Protein AF-A0A946VQH3-F1 (afdb_monomer)

Sequence (248 aa):
MKILSIVRLALVSATLPITFGTNAALVAVDLDGNAANGHEGVYDDVLDITWLRDANIAASDQFGLNGGISLGGPAIGSMNWDTAETFIAAMNAVNSGAGYLGINTWRQPTATPVNGTNYVFGTATYDGSTDQSYNLTAPPGPYNPTPDLETLGFTGSELAYHYYNNFEAIAECSGTGTDCVKYNLNAHGIHRAPDPNNYRALFDNIQTENVSSSYWAGIGVDDKAMRFRTFWGSQGLDEKHLFRHVWA

Nearest PDB structures (foldseek):
  1prl-assembly1_C  TM=7.279E-01  e=9.213E+00  Gallus gallus
  6h6o-assembly1_A  TM=4.050E-01  e=4.153E+00  Escherichia coli K-12

Solvent-accessible surface area (backbone atoms only — not comparable to full-atom values): 14258 Å² total; per-residue (Å²): 144,83,84,86,85,82,82,80,82,81,79,81,79,78,79,73,84,76,76,76,78,82,66,61,54,74,40,81,32,58,58,75,76,54,65,89,84,48,59,50,24,29,34,32,70,75,80,71,45,69,43,48,16,47,30,40,47,54,36,80,49,56,65,86,58,90,66,67,59,22,66,91,55,85,64,66,24,9,32,44,52,71,45,47,56,51,44,37,53,33,36,19,45,34,76,89,50,38,11,56,67,70,41,51,77,67,60,70,41,47,46,54,34,74,78,76,78,57,72,45,76,79,81,70,38,74,33,20,81,31,46,22,10,16,42,37,28,27,60,77,38,96,90,31,73,62,42,34,77,86,31,59,75,38,67,45,34,44,65,43,26,45,41,28,59,64,43,45,25,35,50,57,64,91,69,100,56,93,80,56,80,76,64,64,92,86,62,38,10,50,88,53,12,93,57,50,60,62,53,62,74,57,40,42,68,70,75,75,72,98,52,86,37,26,28,52,30,40,84,76,88,56,81,47,40,39,33,37,25,57,56,36,46,33,33,27,80,38,51,46,83,64,81,44,30,51,52,82

Foldseek 3Di:
DDDDDDDDDDPPPPDDPPPPPPQWDWDFAALLPPCVVPGQWTATPLLRDIFGQEQQVLLVDQLPDDDQAPPPDHSRRWHFPVSVVVSLCSQCPPPVRCGPSSDNPDDAAAAAALVNPDFFADDEEAQLNGLFYACQCAACDLQRVRHPPSRPNPCRGVVLCCLCRVLVWHAQDDDPDDRGPHDDLVQGASCNHPDNVVSVVRHDDPPTPPDQAWEWHHDPDDQWTWIAGRNHSGIHIDGSPDDTDYGD

Secondary structure (DSSP, 8-state):
-------------------------EEEE-SSS-TTS--SEEEETTTTEEEESBTTHHHH--TT--SSSSTTSTT-----HHHHHHHHHHHHHHHHHT-BTTB----PPPB--TTSSS---SSPBSSS-SSSBSSTTPPSBTTBSS--GGGTT--SBHHHHIIIIIS-PBPP---SSTTS----TTS-BGGGSS-HHHHHHH-B----SSS--EEEES---SSEEEEEETTTTEEEEEETTS------

pLDDT: mean 76.81, std 16.42, range [30.91, 97.81]

Radius of gyration: 22.45 Å; Cα contacts (8 Å, |Δi|>4): 506; chains: 1; bounding box: 45×94×54 Å

Mean predicted aligned error: 10.06 Å

Structure (mmCIF, N/CA/C/O backbone):
data_AF-A0A946VQH3-F1
#
_entry.id   AF-A0A946VQH3-F1
#
loop_
_atom_site.group_PDB
_atom_site.id
_atom_site.type_symbol
_atom_site.label_atom_id
_atom_site.label_alt_id
_atom_site.label_comp_id
_atom_site.label_asym_id
_atom_site.label_entity_id
_atom_site.label_seq_id
_atom_site.pdbx_PDB_ins_code
_atom_site.Cartn_x
_atom_site.Cartn_y
_atom_site.Cartn_z
_atom_site.occupancy
_atom_site.B_iso_or_equiv
_atom_site.auth_seq_id
_atom_site.auth_comp_id
_atom_site.auth_asym_id
_atom_site.auth_atom_id
_atom_site.pdbx_PDB_model_num
ATOM 1 N N . MET A 1 1 ? 24.202 -77.623 -11.248 1.00 46.81 1 MET A N 1
ATOM 2 C CA . MET A 1 1 ? 25.021 -76.443 -11.603 1.00 46.81 1 MET A CA 1
ATOM 3 C C . MET A 1 1 ? 24.608 -75.943 -12.985 1.00 46.81 1 MET A C 1
ATOM 5 O O . MET A 1 1 ? 24.924 -76.612 -13.958 1.00 46.81 1 MET A O 1
ATOM 9 N N . LYS A 1 2 ? 23.852 -74.834 -13.056 1.00 30.91 2 LYS A N 1
ATOM 10 C CA . LYS A 1 2 ? 23.696 -73.937 -14.224 1.00 30.91 2 LYS A CA 1
ATOM 11 C C . LYS A 1 2 ? 22.933 -72.663 -13.793 1.00 30.91 2 LYS A C 1
ATOM 13 O O . LYS A 1 2 ? 21.720 -72.667 -13.659 1.00 30.91 2 LYS A O 1
ATOM 18 N N . ILE A 1 3 ? 23.743 -71.665 -13.438 1.00 36.00 3 ILE A N 1
ATOM 19 C CA . ILE A 1 3 ? 23.644 -70.193 -13.528 1.00 36.00 3 ILE A CA 1
ATOM 20 C C . ILE A 1 3 ? 22.239 -69.570 -13.720 1.00 36.00 3 ILE A C 1
ATOM 22 O O . ILE A 1 3 ? 21.657 -69.665 -14.797 1.00 36.00 3 ILE A O 1
ATOM 26 N N . LEU A 1 4 ? 21.770 -68.831 -12.698 1.00 36.84 4 LEU A N 1
ATOM 27 C CA . LEU A 1 4 ? 20.739 -67.786 -12.813 1.00 36.84 4 LEU A CA 1
ATOM 28 C C . LEU A 1 4 ? 21.332 -66.552 -13.515 1.00 36.84 4 LEU A C 1
ATOM 30 O O . LEU A 1 4 ? 22.363 -66.041 -13.080 1.00 36.84 4 LEU A O 1
ATOM 34 N N . SER A 1 5 ? 20.653 -66.040 -14.543 1.00 41.75 5 SER A N 1
ATOM 35 C CA . SER A 1 5 ? 20.933 -64.721 -15.124 1.00 41.75 5 SER A CA 1
ATOM 36 C C . SER A 1 5 ? 19.956 -63.699 -14.539 1.00 41.75 5 SER A C 1
ATOM 38 O O . SER A 1 5 ? 18.745 -63.822 -14.717 1.00 41.75 5 SER A O 1
ATOM 40 N N . ILE A 1 6 ? 20.479 -62.723 -13.794 1.00 43.31 6 ILE A N 1
ATOM 41 C CA . ILE A 1 6 ? 19.727 -61.583 -13.256 1.00 43.31 6 ILE A CA 1
ATOM 42 C C . ILE A 1 6 ? 19.784 -60.474 -14.306 1.00 43.31 6 ILE A C 1
ATOM 44 O O . ILE A 1 6 ? 20.820 -59.836 -14.492 1.00 43.31 6 ILE A O 1
ATOM 48 N N . VAL A 1 7 ? 18.665 -60.233 -14.987 1.00 43.00 7 VAL A N 1
ATOM 49 C CA . VAL A 1 7 ? 18.479 -59.037 -15.814 1.00 43.00 7 VAL A CA 1
ATOM 50 C C . VAL A 1 7 ? 18.229 -57.862 -14.867 1.00 43.00 7 VAL A C 1
ATOM 52 O O . VAL A 1 7 ? 17.202 -57.804 -14.196 1.00 43.00 7 VAL A O 1
ATOM 55 N N . ARG A 1 8 ? 19.186 -56.932 -14.776 1.00 45.06 8 ARG A N 1
ATOM 56 C CA . ARG A 1 8 ? 18.995 -55.650 -14.086 1.00 45.06 8 ARG A CA 1
ATOM 57 C C . ARG A 1 8 ? 18.207 -54.718 -15.003 1.00 45.06 8 ARG A C 1
ATOM 59 O O . ARG A 1 8 ? 18.745 -54.233 -15.994 1.00 45.06 8 ARG A O 1
ATOM 66 N N . LEU A 1 9 ? 16.944 -54.472 -14.668 1.00 40.78 9 LEU A N 1
ATOM 67 C CA . LEU A 1 9 ? 16.154 -53.402 -15.268 1.00 40.78 9 LEU A CA 1
ATOM 68 C C . LEU A 1 9 ? 16.636 -52.075 -14.661 1.00 40.78 9 LEU A C 1
ATOM 70 O O . LEU A 1 9 ? 16.392 -51.801 -13.487 1.00 40.78 9 LEU A O 1
ATOM 74 N N . ALA A 1 10 ? 17.385 -51.286 -15.429 1.00 46.41 10 ALA A N 1
ATOM 75 C CA . ALA A 1 10 ? 17.753 -49.932 -15.034 1.00 46.41 10 ALA A CA 1
ATOM 76 C C . ALA A 1 10 ? 16.523 -49.029 -15.204 1.00 46.41 10 ALA A C 1
ATOM 78 O O . ALA A 1 10 ? 16.130 -48.714 -16.326 1.00 46.41 10 ALA A O 1
ATOM 79 N N . LEU A 1 11 ? 15.894 -48.644 -14.092 1.00 44.25 11 LEU A N 1
ATOM 80 C CA . LEU A 1 11 ? 14.850 -47.626 -14.085 1.00 44.25 11 LEU A CA 1
ATOM 81 C C . LEU A 1 11 ? 15.534 -46.260 -14.247 1.00 44.25 11 LEU A C 1
ATOM 83 O O . LEU A 1 11 ? 16.161 -45.757 -13.315 1.00 44.25 11 LEU A O 1
ATOM 87 N N . VAL A 1 12 ? 15.463 -45.677 -15.443 1.00 49.94 12 VAL A N 1
ATOM 88 C CA . VAL A 1 12 ? 15.838 -44.275 -15.661 1.00 49.94 12 VAL A CA 1
ATOM 89 C C . VAL A 1 12 ? 14.715 -43.431 -15.066 1.00 49.94 12 VAL A C 1
ATOM 91 O O . VAL A 1 12 ? 13.663 -43.265 -15.677 1.00 49.94 12 VAL A O 1
ATOM 94 N N . SER A 1 13 ? 14.908 -42.962 -13.833 1.00 54.03 13 SER A N 1
ATOM 95 C CA . SER A 1 13 ? 14.004 -42.002 -13.203 1.00 54.03 13 SER A CA 1
ATOM 96 C C . SER A 1 13 ? 14.195 -40.651 -13.891 1.00 54.03 13 SER A C 1
ATOM 98 O O . SER A 1 13 ? 15.156 -39.935 -13.615 1.00 54.03 13 SER A O 1
ATOM 100 N N . ALA A 1 14 ? 13.323 -40.336 -14.847 1.00 53.09 14 ALA A N 1
ATOM 101 C CA . ALA A 1 14 ? 13.210 -38.996 -15.397 1.00 53.09 14 ALA A CA 1
ATOM 102 C C . ALA A 1 14 ? 12.604 -38.099 -14.310 1.00 53.09 14 ALA A C 1
ATOM 104 O O . ALA A 1 14 ? 11.394 -38.093 -14.091 1.00 53.09 14 ALA A O 1
ATOM 105 N N . THR A 1 15 ? 13.452 -37.374 -13.587 1.00 52.22 15 THR A N 1
ATOM 106 C CA . THR A 1 15 ? 13.019 -36.305 -12.689 1.00 52.22 15 THR A CA 1
ATOM 107 C C . THR A 1 15 ? 12.458 -35.172 -13.541 1.00 52.22 15 THR A C 1
ATOM 109 O O . THR A 1 15 ? 13.222 -34.392 -14.107 1.00 52.22 15 THR A O 1
ATOM 112 N N . LEU A 1 16 ? 11.130 -35.096 -13.668 1.00 46.31 16 LEU A N 1
ATOM 113 C CA . LEU A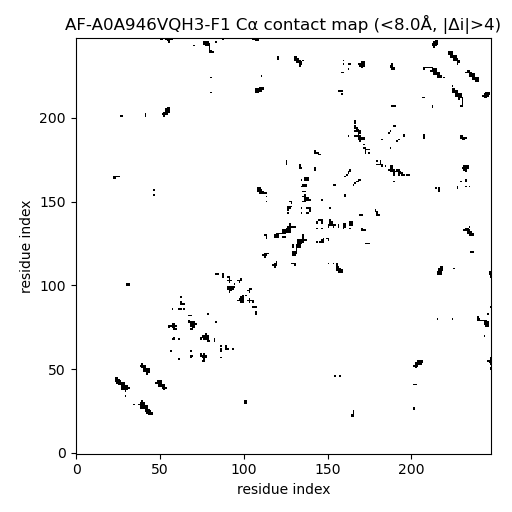 1 16 ? 10.467 -33.867 -14.097 1.00 46.31 16 LEU A CA 1
ATOM 114 C C . LEU A 1 16 ? 10.735 -32.802 -13.021 1.00 46.31 16 LEU A C 1
ATOM 116 O O . LEU A 1 16 ? 10.343 -33.022 -11.871 1.00 46.31 16 LEU A O 1
ATOM 120 N N . PRO A 1 17 ? 11.367 -31.662 -13.342 1.00 45.25 17 PRO A N 1
ATOM 121 C CA . PRO A 1 17 ? 11.337 -30.518 -12.449 1.00 45.25 17 PRO A CA 1
ATOM 122 C C . PRO A 1 17 ? 9.907 -29.970 -12.463 1.00 45.25 17 PRO A C 1
ATOM 124 O O . PRO A 1 17 ? 9.518 -29.231 -13.362 1.00 45.25 17 PRO A O 1
ATOM 127 N N . ILE A 1 18 ? 9.094 -30.381 -11.490 1.00 44.72 18 ILE A N 1
ATOM 128 C CA . ILE A 1 18 ? 7.858 -29.669 -11.169 1.00 44.72 18 ILE A CA 1
ATOM 129 C C . ILE A 1 18 ? 8.313 -28.413 -10.435 1.00 44.72 18 ILE A C 1
ATOM 131 O O . ILE A 1 18 ? 8.618 -28.451 -9.245 1.00 44.72 18 ILE A O 1
ATOM 135 N N . THR A 1 19 ? 8.442 -27.308 -11.162 1.00 45.62 19 THR A N 1
ATOM 136 C CA . THR A 1 19 ? 8.564 -25.994 -10.540 1.00 45.62 19 THR A CA 1
ATOM 137 C C . THR A 1 19 ? 7.204 -25.669 -9.940 1.00 45.62 19 THR A C 1
ATOM 139 O O . THR A 1 19 ? 6.284 -25.272 -10.652 1.00 45.62 19 THR A O 1
ATOM 142 N N . PHE A 1 20 ? 7.049 -25.896 -8.638 1.00 41.56 20 PHE A N 1
ATOM 143 C CA . PHE A 1 20 ? 5.975 -25.261 -7.891 1.00 41.56 20 PHE A CA 1
ATOM 144 C C . PHE A 1 20 ? 6.303 -23.771 -7.874 1.00 41.56 20 PHE A C 1
ATOM 146 O O . PHE A 1 20 ? 7.246 -23.357 -7.204 1.00 41.56 20 PHE A O 1
ATOM 153 N N . GLY A 1 21 ? 5.584 -22.981 -8.670 1.00 47.66 21 GLY A N 1
ATOM 154 C CA . GLY A 1 21 ? 5.527 -21.551 -8.414 1.00 47.66 21 GLY A CA 1
ATOM 155 C C . GLY A 1 21 ? 4.915 -21.389 -7.030 1.00 47.66 21 GLY A C 1
ATOM 156 O O . GLY A 1 21 ? 3.763 -21.770 -6.823 1.00 47.66 21 GLY A O 1
ATOM 157 N N . THR A 1 22 ? 5.697 -20.923 -6.063 1.00 50.53 22 THR A N 1
ATOM 158 C CA . THR A 1 22 ? 5.157 -20.400 -4.811 1.00 50.53 22 THR A CA 1
ATOM 159 C C . THR A 1 22 ? 4.493 -19.078 -5.167 1.00 50.53 22 THR A C 1
ATOM 161 O O . THR A 1 22 ? 5.139 -18.034 -5.150 1.00 50.53 22 THR A O 1
ATOM 164 N N . ASN A 1 23 ? 3.240 -19.134 -5.611 1.00 57.72 23 ASN A N 1
ATOM 165 C CA . ASN A 1 23 ? 2.427 -17.928 -5.667 1.00 57.72 23 ASN A CA 1
ATOM 166 C C . ASN A 1 23 ? 2.208 -17.482 -4.222 1.00 57.72 23 ASN A C 1
ATOM 168 O O . ASN A 1 23 ? 1.938 -18.335 -3.373 1.00 57.72 23 ASN A O 1
ATOM 172 N N . ALA A 1 24 ? 2.349 -16.184 -3.962 1.00 63.72 24 ALA A N 1
ATOM 173 C CA . ALA A 1 24 ? 2.027 -15.609 -2.666 1.00 63.72 24 ALA A CA 1
ATOM 174 C C . ALA A 1 24 ? 0.604 -16.023 -2.274 1.00 63.72 24 ALA A C 1
ATOM 176 O O . ALA A 1 24 ? -0.348 -15.827 -3.040 1.00 63.72 24 ALA A O 1
ATOM 177 N N . ALA A 1 25 ? 0.458 -16.657 -1.117 1.00 82.81 25 ALA A N 1
ATOM 178 C CA . ALA A 1 25 ? -0.840 -17.024 -0.595 1.00 82.81 25 ALA A CA 1
ATOM 179 C C . ALA A 1 25 ? -1.386 -15.833 0.189 1.00 82.81 25 ALA A C 1
ATOM 181 O O . ALA A 1 25 ? -1.021 -15.596 1.339 1.00 82.81 25 ALA A O 1
ATOM 182 N N . LEU A 1 26 ? -2.301 -15.095 -0.439 1.00 91.19 26 LEU A N 1
ATOM 183 C CA . LEU A 1 26 ? -3.150 -14.166 0.289 1.00 91.19 26 LEU A CA 1
ATOM 184 C C . LEU A 1 26 ? -4.246 -14.937 1.030 1.00 91.19 26 LEU A C 1
ATOM 186 O O . LEU A 1 26 ? -5.004 -15.697 0.421 1.00 91.19 26 LEU A O 1
ATOM 190 N N . VAL A 1 27 ? -4.354 -14.722 2.340 1.00 92.88 27 VAL A N 1
ATOM 191 C CA . VAL A 1 27 ? -5.322 -15.413 3.200 1.00 92.88 27 VAL A CA 1
ATOM 192 C C . VAL A 1 27 ? -6.162 -14.397 3.962 1.00 92.88 27 VAL A C 1
ATOM 194 O O . VAL A 1 27 ? -5.628 -13.544 4.661 1.00 92.88 27 VAL A O 1
ATOM 197 N N . 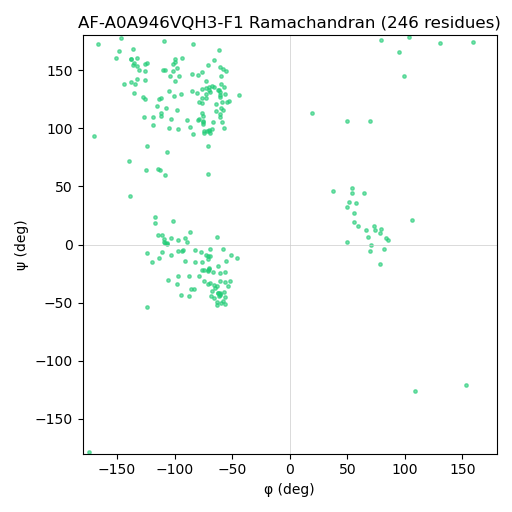ALA A 1 28 ? -7.486 -14.497 3.854 1.00 94.38 28 ALA A N 1
ATOM 198 C CA . ALA A 1 28 ? -8.410 -13.709 4.665 1.00 94.38 28 ALA A CA 1
ATOM 199 C C . ALA A 1 28 ? -8.244 -14.031 6.163 1.00 94.38 28 ALA A C 1
ATOM 201 O O . ALA A 1 28 ? -8.224 -15.204 6.547 1.00 94.38 28 ALA A O 1
ATOM 202 N N . VAL A 1 29 ? -8.158 -12.998 7.003 1.00 95.31 29 VAL A N 1
ATOM 203 C CA . VAL A 1 29 ? -7.990 -13.108 8.459 1.00 95.31 29 VAL A CA 1
ATOM 204 C C . VAL A 1 29 ? -9.063 -12.292 9.180 1.00 95.31 29 VAL A C 1
ATOM 206 O O . VAL A 1 29 ? -9.231 -11.101 8.919 1.00 95.31 29 VAL A O 1
ATOM 209 N N . ASP A 1 30 ? -9.768 -12.951 10.098 1.00 96.31 30 ASP A N 1
ATOM 210 C CA . ASP A 1 30 ? -10.663 -12.334 11.085 1.00 96.31 30 ASP A CA 1
ATOM 211 C C . ASP A 1 30 ? -9.803 -11.697 12.188 1.00 96.31 30 ASP A C 1
ATOM 213 O O . ASP A 1 30 ? -9.073 -12.405 12.892 1.00 96.31 30 ASP A O 1
ATOM 217 N N . LEU A 1 31 ? -9.825 -10.364 12.282 1.00 95.38 31 LEU A N 1
ATOM 218 C CA . LEU A 1 31 ? -8.970 -9.614 13.210 1.00 95.38 31 LEU A CA 1
ATOM 219 C C . LEU A 1 31 ? -9.692 -9.249 14.508 1.00 95.38 31 LEU A C 1
ATOM 221 O O . LEU A 1 31 ? -9.036 -9.100 15.539 1.00 95.38 31 LEU A O 1
ATOM 225 N N . ASP A 1 32 ? -11.019 -9.107 14.481 1.00 92.81 32 ASP A N 1
ATOM 226 C CA . ASP A 1 32 ? -11.814 -8.717 15.652 1.00 92.81 32 ASP A CA 1
ATOM 227 C C . ASP A 1 32 ? -12.449 -9.907 16.400 1.00 92.81 32 ASP A C 1
ATOM 229 O O . ASP A 1 32 ? -13.005 -9.735 17.491 1.00 92.81 32 ASP A O 1
ATOM 233 N N . GLY A 1 33 ? -12.311 -11.121 15.860 1.00 92.62 33 GLY A N 1
ATOM 234 C CA . GLY A 1 33 ? -12.835 -12.362 16.422 1.00 92.62 33 GLY A CA 1
ATOM 235 C C . GLY A 1 33 ? -14.325 -12.571 16.151 1.00 92.62 33 GLY A C 1
ATOM 236 O O . GLY A 1 33 ? -14.953 -13.412 16.809 1.00 92.62 33 GLY A O 1
ATOM 237 N N . ASN A 1 34 ? -14.913 -11.799 15.237 1.00 92.50 34 ASN A N 1
ATOM 238 C CA . ASN A 1 34 ? -16.316 -11.861 14.871 1.00 92.50 34 ASN A CA 1
ATOM 239 C C . ASN A 1 34 ? -16.512 -12.330 13.423 1.00 92.50 34 ASN A C 1
ATOM 241 O O . ASN A 1 34 ? -17.155 -11.654 12.633 1.00 92.50 34 ASN A O 1
ATOM 245 N N . ALA A 1 35 ? -16.141 -13.571 13.113 1.00 91.25 35 ALA A N 1
ATOM 246 C CA . ALA A 1 35 ? -16.348 -14.216 11.805 1.00 91.25 35 ALA A CA 1
ATOM 247 C C . ALA A 1 35 ? -17.743 -14.073 11.128 1.00 91.25 35 ALA A C 1
ATOM 249 O O . ALA A 1 35 ? -17.904 -14.439 9.964 1.00 91.25 35 ALA A O 1
ATOM 250 N N . ALA A 1 36 ? -18.783 -13.583 11.816 1.00 94.44 36 ALA A N 1
ATOM 251 C CA . ALA A 1 36 ? -20.083 -13.274 11.221 1.00 94.44 36 ALA A CA 1
ATOM 252 C C . ALA A 1 36 ? -20.081 -12.035 10.297 1.00 94.44 36 ALA A C 1
ATOM 254 O O . ALA A 1 36 ? -20.974 -11.934 9.452 1.00 94.44 36 ALA A O 1
ATOM 255 N N . ASN A 1 37 ? -19.135 -11.097 10.443 1.00 91.19 37 ASN A N 1
ATOM 256 C CA . ASN A 1 37 ? -18.978 -9.932 9.551 1.00 91.19 37 ASN A CA 1
ATOM 257 C C . ASN A 1 37 ? -17.970 -10.179 8.404 1.00 91.19 37 ASN A C 1
ATOM 259 O O . ASN A 1 37 ? -17.890 -9.366 7.479 1.00 91.19 37 ASN A O 1
ATOM 263 N N . GLY A 1 38 ? -17.292 -11.329 8.409 1.00 92.75 38 GLY A N 1
ATOM 264 C CA . GLY A 1 38 ? -16.329 -11.737 7.394 1.00 92.75 38 GLY A CA 1
ATOM 265 C C . GLY A 1 38 ? -14.902 -11.711 7.929 1.00 92.75 38 GLY A C 1
ATOM 266 O O . GLY A 1 38 ? -14.597 -12.405 8.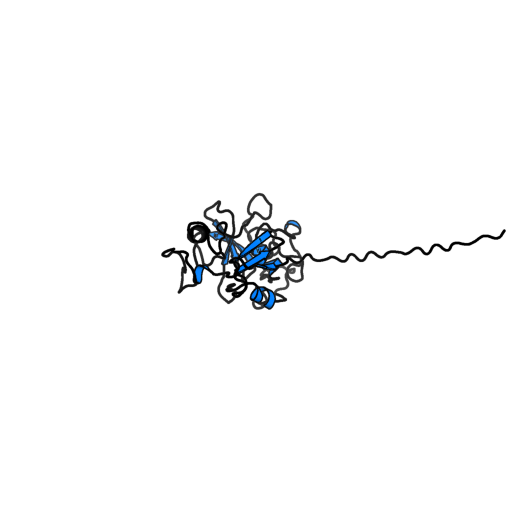894 1.00 92.75 38 GLY A O 1
ATOM 267 N N . HIS A 1 39 ? -14.036 -10.994 7.219 1.00 95.31 39 HIS A N 1
ATOM 268 C CA . HIS A 1 39 ? -12.632 -10.780 7.558 1.00 95.31 39 HIS A CA 1
ATOM 269 C C . HIS A 1 39 ? -12.287 -9.298 7.427 1.00 95.31 39 HIS A C 1
ATOM 271 O O . HIS A 1 39 ? -12.884 -8.600 6.604 1.00 95.31 39 HIS A O 1
ATOM 277 N N . GLU A 1 40 ? -11.283 -8.838 8.168 1.00 95.88 40 GLU A N 1
ATOM 278 C CA . GLU A 1 40 ? -10.827 -7.439 8.184 1.00 95.88 40 GLU A CA 1
ATOM 279 C C . GLU A 1 40 ? -9.371 -7.305 7.740 1.00 95.88 40 GLU A C 1
ATOM 281 O O . GLU A 1 40 ? -8.920 -6.201 7.430 1.00 95.88 40 GLU A O 1
ATOM 286 N N . GLY A 1 41 ? -8.638 -8.418 7.699 1.00 95.25 41 GLY A N 1
ATOM 287 C CA . GLY A 1 41 ? -7.245 -8.474 7.288 1.00 95.25 41 GLY A CA 1
ATOM 288 C C . GLY A 1 41 ? -7.016 -9.453 6.147 1.00 95.25 41 GLY A C 1
ATOM 289 O O . GLY A 1 41 ? -7.763 -10.414 5.962 1.00 95.25 41 GLY A O 1
ATOM 290 N N . VAL A 1 42 ? -5.945 -9.232 5.396 1.00 95.44 42 VAL A N 1
ATOM 291 C CA . VAL A 1 42 ? -5.445 -10.178 4.399 1.00 95.44 42 VAL A CA 1
ATOM 292 C C . VAL A 1 42 ? -3.972 -10.431 4.684 1.00 95.44 42 VAL A C 1
ATOM 294 O O . VAL A 1 42 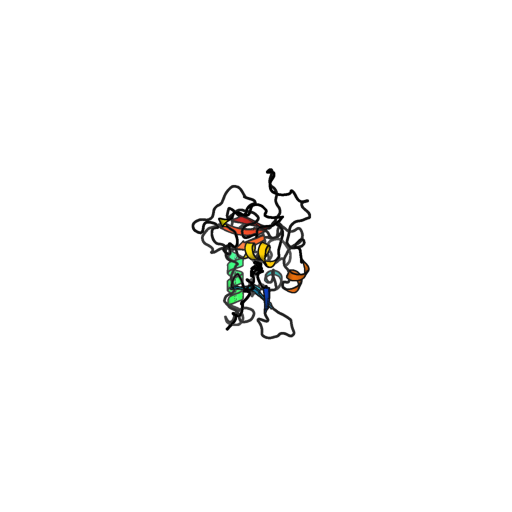? -3.138 -9.546 4.506 1.00 95.44 42 VAL A O 1
ATOM 297 N N . TYR A 1 43 ? -3.655 -11.631 5.158 1.00 95.12 43 TYR A N 1
ATOM 298 C CA . TYR A 1 43 ? -2.285 -12.053 5.412 1.00 95.12 43 TYR A CA 1
ATOM 299 C C . TYR A 1 43 ? -1.575 -12.395 4.104 1.00 95.12 43 TYR A C 1
ATOM 301 O O . TYR A 1 43 ? -2.136 -13.088 3.258 1.00 95.12 43 TYR A O 1
ATOM 309 N N . ASP A 1 44 ? -0.355 -11.892 3.966 1.00 94.12 44 ASP A N 1
ATOM 310 C CA . ASP A 1 44 ? 0.577 -12.116 2.868 1.00 94.12 44 ASP A CA 1
ATOM 311 C C . ASP A 1 44 ? 1.761 -12.925 3.400 1.00 94.12 44 ASP A C 1
ATOM 313 O O . ASP A 1 44 ? 2.546 -12.431 4.212 1.00 94.12 44 ASP A O 1
ATOM 317 N N . ASP A 1 45 ? 1.867 -14.178 2.967 1.00 93.06 45 ASP A N 1
ATOM 318 C CA . ASP A 1 45 ? 2.867 -15.123 3.464 1.00 93.06 45 ASP A CA 1
ATOM 319 C C . ASP A 1 45 ? 4.282 -14.886 2.913 1.00 93.06 45 ASP A C 1
ATOM 321 O O . ASP A 1 45 ? 5.248 -15.411 3.471 1.00 93.06 45 ASP A O 1
ATOM 325 N N . VAL A 1 46 ? 4.431 -14.091 1.848 1.00 91.88 46 VAL A N 1
ATOM 326 C CA . VAL A 1 46 ? 5.745 -13.758 1.285 1.00 91.88 46 VAL A CA 1
ATOM 327 C C . VAL A 1 46 ? 6.331 -12.534 1.968 1.00 91.88 46 VAL A C 1
ATOM 329 O O . VAL A 1 46 ? 7.518 -12.522 2.300 1.00 91.88 46 VAL A O 1
ATOM 332 N N . LEU A 1 47 ? 5.512 -11.505 2.181 1.00 92.25 47 LEU A N 1
ATOM 333 C CA . LEU A 1 47 ? 5.933 -10.297 2.889 1.00 92.25 47 LEU A CA 1
ATOM 334 C C . LEU A 1 47 ? 5.878 -10.457 4.416 1.00 92.25 47 LEU A C 1
ATOM 336 O O . LEU A 1 47 ? 6.481 -9.651 5.123 1.00 92.25 47 LEU A O 1
ATOM 340 N N . ASP A 1 48 ? 5.191 -11.491 4.908 1.00 94.25 48 ASP A N 1
ATOM 341 C CA . ASP A 1 48 ? 4.911 -11.742 6.327 1.00 94.25 48 ASP A CA 1
ATOM 342 C C . ASP A 1 48 ? 4.238 -10.540 7.008 1.00 94.25 48 ASP A C 1
ATOM 344 O O . ASP A 1 48 ? 4.644 -10.054 8.066 1.00 94.25 48 ASP A O 1
ATOM 348 N N . ILE A 1 49 ? 3.195 -10.021 6.357 1.00 94.31 49 ILE A N 1
ATOM 349 C CA . ILE A 1 49 ? 2.410 -8.878 6.835 1.00 94.31 49 ILE A CA 1
ATOM 350 C C . ILE A 1 49 ? 0.920 -9.143 6.675 1.00 94.31 49 ILE A C 1
ATOM 352 O O . ILE A 1 49 ? 0.490 -9.933 5.840 1.00 94.31 49 ILE A O 1
ATOM 356 N N . THR A 1 50 ? 0.115 -8.458 7.481 1.00 95.19 50 THR A N 1
ATOM 357 C CA . THR A 1 50 ? -1.338 -8.428 7.305 1.00 95.19 50 THR A CA 1
ATOM 358 C C . THR A 1 50 ? -1.736 -7.064 6.779 1.00 95.19 50 THR A C 1
ATOM 360 O O . THR A 1 50 ? -1.532 -6.053 7.447 1.00 95.19 50 THR A O 1
ATOM 363 N N . TRP A 1 51 ? -2.301 -7.052 5.581 1.00 94.81 51 TRP A N 1
ATOM 364 C CA . TRP A 1 51 ? -2.893 -5.876 4.966 1.00 94.81 51 TRP A CA 1
ATOM 365 C C . TRP A 1 51 ? -4.282 -5.630 5.540 1.00 94.81 51 TRP A C 1
ATOM 367 O O . TRP A 1 51 ? -5.008 -6.587 5.824 1.00 94.81 51 TRP A O 1
ATOM 377 N N . LEU A 1 52 ? -4.688 -4.369 5.671 1.00 94.62 52 LEU A N 1
ATOM 378 C CA . LEU A 1 52 ? -6.078 -4.070 5.975 1.00 94.62 52 LEU A CA 1
ATOM 379 C C . LEU A 1 52 ? -6.947 -4.389 4.752 1.00 94.62 52 LEU A C 1
ATOM 381 O O . LEU A 1 52 ? -6.609 -4.048 3.619 1.00 94.62 52 LEU A O 1
ATOM 385 N N . ARG A 1 53 ? -8.091 -5.040 4.972 1.00 93.44 53 ARG A N 1
ATOM 386 C CA . ARG A 1 53 ? -9.048 -5.342 3.900 1.00 93.44 53 ARG A CA 1
ATOM 387 C C . ARG A 1 53 ? -9.577 -4.072 3.237 1.00 93.44 53 ARG A C 1
ATOM 389 O O . ARG A 1 53 ? -9.724 -4.047 2.017 1.00 93.44 53 ARG A O 1
ATOM 396 N N . ASP A 1 54 ? -9.910 -3.050 4.026 1.00 91.50 54 ASP A N 1
ATOM 397 C CA . ASP A 1 54 ? -10.381 -1.765 3.506 1.00 91.50 54 ASP A CA 1
ATOM 398 C C . ASP A 1 54 ? -9.198 -0.867 3.132 1.00 91.50 54 ASP A C 1
ATOM 400 O O . ASP A 1 54 ? -8.676 -0.100 3.943 1.00 91.50 54 ASP A O 1
ATOM 404 N N . ALA A 1 55 ? -8.843 -0.920 1.852 1.00 85.06 55 ALA A N 1
ATOM 405 C CA . ALA A 1 55 ? -7.809 -0.118 1.208 1.00 85.06 55 ALA A CA 1
ATOM 406 C C . ALA A 1 55 ? -7.962 1.408 1.360 1.00 85.06 55 ALA A C 1
ATOM 408 O O . ALA A 1 55 ? -7.055 2.156 0.983 1.00 85.06 55 ALA A O 1
ATOM 409 N N . ASN A 1 56 ? -9.128 1.897 1.792 1.00 85.06 56 ASN A N 1
ATOM 410 C CA . ASN A 1 56 ? -9.411 3.319 1.949 1.00 85.06 56 ASN A CA 1
ATOM 411 C C . ASN A 1 56 ? -10.192 3.601 3.239 1.00 85.06 56 ASN A C 1
ATOM 413 O O . ASN A 1 56 ? -11.091 4.444 3.249 1.00 85.06 56 ASN A O 1
ATOM 417 N N . ILE A 1 57 ? -9.824 2.939 4.340 1.00 90.12 57 ILE A N 1
ATOM 418 C CA . ILE A 1 57 ? -10.454 3.137 5.654 1.00 90.12 57 ILE A CA 1
ATOM 419 C C . ILE A 1 57 ? -10.510 4.617 6.074 1.00 90.12 57 ILE A C 1
ATOM 421 O O . ILE A 1 57 ? -11.478 5.047 6.692 1.00 90.12 57 ILE A O 1
ATOM 425 N N . ALA A 1 58 ? -9.537 5.435 5.654 1.00 87.25 58 ALA A N 1
ATOM 426 C CA . ALA A 1 58 ? -9.496 6.877 5.913 1.00 87.25 58 ALA A CA 1
ATOM 427 C C . ALA A 1 58 ? -10.672 7.673 5.307 1.00 87.25 58 ALA A C 1
ATOM 429 O O . ALA A 1 58 ? -10.923 8.820 5.694 1.00 87.25 58 ALA A O 1
ATOM 430 N N . ALA A 1 59 ? -11.375 7.107 4.322 1.00 84.50 59 ALA A N 1
ATOM 431 C CA . ALA A 1 59 ? -12.594 7.688 3.772 1.00 84.50 59 ALA A CA 1
ATOM 432 C C . ALA A 1 59 ? -13.797 7.524 4.716 1.00 84.50 59 ALA A C 1
ATOM 434 O O . ALA A 1 59 ? -14.676 8.388 4.729 1.00 84.50 59 ALA A O 1
ATOM 435 N N . SER A 1 60 ? -13.832 6.447 5.504 1.00 87.00 60 SER A N 1
ATOM 436 C CA . SER A 1 60 ? -14.953 6.085 6.381 1.00 87.00 60 SER A CA 1
ATOM 437 C C . SER A 1 60 ? -14.695 6.330 7.866 1.00 87.00 60 SER A C 1
ATOM 439 O O . SER A 1 60 ? -15.637 6.650 8.588 1.00 87.00 60 SER A O 1
ATOM 441 N N . ASP A 1 61 ? -13.449 6.220 8.322 1.00 90.75 61 ASP A N 1
ATOM 442 C CA . ASP A 1 61 ? -13.043 6.468 9.703 1.00 90.75 61 ASP A CA 1
ATOM 443 C C . ASP A 1 61 ? -11.765 7.311 9.727 1.00 90.75 61 ASP A C 1
ATOM 445 O O . ASP A 1 61 ? -10.798 7.030 9.029 1.00 90.75 61 ASP A O 1
ATOM 449 N N . GLN A 1 62 ? -11.776 8.380 10.518 1.00 90.94 62 GLN A N 1
ATOM 450 C CA . GLN A 1 62 ? -10.658 9.318 10.666 1.00 90.94 62 GLN A CA 1
ATOM 451 C C . GLN A 1 62 ? -9.986 9.203 12.036 1.00 90.94 62 GLN A C 1
ATOM 453 O O . GLN A 1 62 ? -9.098 9.996 12.347 1.00 90.94 62 GLN A O 1
ATOM 458 N N . PHE A 1 63 ? -10.438 8.269 12.880 1.00 93.19 63 PHE A N 1
ATOM 459 C CA . PHE A 1 63 ? -9.898 8.004 14.213 1.00 93.19 63 PHE A CA 1
ATOM 460 C C . PHE A 1 63 ? -9.788 9.262 15.094 1.00 93.19 63 PHE A C 1
ATOM 462 O O . PHE A 1 63 ? -8.856 9.433 15.877 1.00 93.19 63 PHE A O 1
ATOM 469 N N . GLY A 1 64 ? -10.766 10.166 14.966 1.00 91.00 64 GLY A N 1
ATOM 470 C CA . GLY A 1 64 ? -10.852 11.406 15.744 1.00 91.00 64 GLY A CA 1
ATOM 471 C C . GLY A 1 64 ? -10.025 12.580 15.207 1.00 91.00 64 GLY A C 1
ATOM 472 O O . GLY A 1 64 ? -9.980 13.628 15.856 1.00 91.00 64 GLY A O 1
ATOM 473 N N . LEU A 1 65 ? -9.392 12.448 14.038 1.00 89.50 65 LEU A N 1
ATOM 474 C CA . LEU A 1 65 ? -8.699 13.559 13.389 1.00 89.50 65 LEU A CA 1
ATOM 475 C C . LEU A 1 65 ? -9.689 14.577 12.809 1.00 89.50 65 LEU A C 1
ATOM 477 O O . LEU A 1 65 ? -10.657 14.229 12.142 1.00 89.50 65 LEU A O 1
ATOM 481 N N . ASN A 1 66 ? -9.419 15.862 13.053 1.00 81.50 66 ASN A N 1
ATOM 482 C CA . ASN A 1 66 ? -10.238 16.979 12.583 1.00 81.50 66 ASN A CA 1
ATOM 483 C C . ASN A 1 66 ? -9.518 17.706 11.436 1.00 81.50 66 ASN A C 1
ATOM 485 O O . ASN A 1 66 ? -8.906 18.754 11.640 1.00 81.50 66 ASN A O 1
ATOM 489 N N . GLY A 1 67 ? -9.584 17.147 10.226 1.00 79.12 67 GLY A N 1
ATOM 490 C CA . GLY A 1 67 ? -9.018 17.751 9.014 1.00 79.12 67 GLY A CA 1
ATOM 491 C C . GLY A 1 67 ? -7.709 17.115 8.536 1.00 79.12 67 GLY A C 1
ATOM 492 O O . GLY A 1 67 ? -7.226 16.142 9.101 1.00 79.12 67 GLY A O 1
ATOM 493 N N . GLY A 1 68 ? -7.175 17.624 7.420 1.00 76.38 68 GLY A N 1
ATOM 494 C CA . GLY A 1 68 ? -6.014 17.043 6.721 1.00 76.38 68 GLY A CA 1
ATOM 495 C C . GLY A 1 68 ? -6.339 15.815 5.857 1.00 76.38 68 GLY A C 1
ATOM 496 O O . GLY A 1 68 ? -5.570 15.482 4.957 1.00 76.38 68 GLY A O 1
ATOM 497 N N . ILE A 1 69 ? -7.500 15.194 6.077 1.00 79.38 69 ILE A N 1
ATOM 498 C CA . ILE A 1 69 ? -8.022 14.047 5.326 1.00 79.38 69 ILE A CA 1
ATOM 499 C C . ILE A 1 69 ? -9.083 14.516 4.319 1.00 79.38 69 ILE A C 1
ATOM 501 O O . ILE A 1 69 ? -9.807 15.483 4.554 1.00 79.38 69 ILE A O 1
ATOM 505 N N . SER A 1 70 ? -9.195 13.809 3.193 1.00 74.06 70 SER A N 1
ATOM 506 C CA . SER A 1 70 ? -10.032 14.143 2.030 1.00 74.06 70 SER A CA 1
ATOM 507 C C . SER A 1 70 ? -9.621 15.436 1.316 1.00 74.06 70 SER A C 1
ATOM 509 O O . SER A 1 70 ? -10.449 16.256 0.914 1.00 74.06 70 SER A O 1
ATOM 511 N N . LEU A 1 71 ? -8.313 15.616 1.113 1.00 64.38 71 LEU A N 1
ATOM 512 C CA . LEU A 1 71 ? -7.770 16.690 0.281 1.00 64.38 71 LEU A CA 1
ATOM 513 C C . LEU A 1 71 ? -8.310 16.582 -1.162 1.00 64.38 71 LEU A C 1
ATOM 515 O O . LEU A 1 71 ? -7.874 15.731 -1.942 1.00 64.38 71 LEU A O 1
ATOM 519 N N . GLY A 1 72 ? -9.246 17.461 -1.536 1.00 57.19 72 GLY A N 1
ATOM 520 C CA . GLY A 1 72 ? -9.690 17.638 -2.925 1.00 57.19 72 GLY A CA 1
ATOM 521 C C . GLY A 1 72 ? -11.066 17.077 -3.305 1.00 57.19 72 GLY A C 1
ATOM 522 O O . GLY A 1 72 ? -11.293 16.871 -4.501 1.00 57.19 72 GLY A O 1
ATOM 523 N N . GLY A 1 73 ? -11.963 16.846 -2.341 1.00 58.53 73 GLY A N 1
ATOM 524 C CA . GLY A 1 73 ? -13.363 16.469 -2.585 1.00 58.53 73 GLY A CA 1
ATOM 525 C C . GLY A 1 73 ? -14.014 15.786 -1.375 1.00 58.53 73 GLY A C 1
ATOM 526 O O . GLY A 1 73 ? -13.327 15.542 -0.386 1.00 58.53 73 GLY A O 1
ATOM 527 N N . PRO A 1 74 ? -15.325 15.487 -1.413 1.00 56.81 74 PRO A N 1
ATOM 528 C CA . PRO A 1 74 ? -16.003 14.823 -0.299 1.00 56.81 74 PRO A CA 1
ATOM 529 C C . PRO A 1 74 ? -15.402 13.437 -0.012 1.00 56.81 74 PRO A C 1
ATOM 531 O O . PRO A 1 74 ? -15.280 12.642 -0.933 1.00 56.81 74 PRO A O 1
ATOM 534 N N . ALA A 1 75 ? -15.054 13.174 1.254 1.00 64.50 75 ALA A N 1
ATOM 535 C CA . ALA A 1 75 ? -14.766 11.863 1.864 1.00 64.50 75 ALA A CA 1
ATOM 536 C C . ALA A 1 75 ? -14.007 10.831 0.995 1.00 64.50 75 ALA A C 1
ATOM 538 O O . ALA A 1 75 ? -14.392 9.671 0.931 1.00 64.50 75 ALA A O 1
ATOM 539 N N . ILE A 1 76 ? -12.931 11.236 0.315 1.00 72.94 76 ILE A N 1
ATOM 540 C CA . ILE A 1 76 ? -12.131 10.337 -0.544 1.00 72.94 76 ILE A CA 1
ATOM 541 C C . ILE A 1 76 ? -10.883 9.762 0.154 1.00 72.94 76 ILE A C 1
ATOM 543 O O . ILE A 1 76 ? -10.073 9.106 -0.498 1.00 72.94 76 ILE A O 1
ATOM 547 N N . GLY A 1 77 ? -10.674 10.049 1.445 1.00 79.19 77 GLY A N 1
ATOM 548 C CA . GLY A 1 77 ? -9.550 9.513 2.231 1.00 79.19 77 GLY A CA 1
ATOM 549 C C . GLY A 1 77 ? -8.157 10.017 1.814 1.00 79.19 77 GLY A C 1
ATOM 550 O O . GLY A 1 77 ? -7.148 9.558 2.338 1.00 79.19 77 GLY A O 1
ATOM 551 N N . SER A 1 78 ? -8.052 10.983 0.886 1.00 79.81 78 SER A N 1
ATOM 552 C CA . SER A 1 78 ? -6.759 11.563 0.485 1.00 79.81 78 SER A CA 1
ATOM 553 C C . SER A 1 78 ? -6.122 12.361 1.605 1.00 79.81 78 SER A C 1
ATOM 555 O O . SER A 1 78 ? -6.753 13.241 2.183 1.00 79.81 78 SER A O 1
ATOM 557 N N . MET A 1 79 ? -4.826 12.175 1.797 1.00 81.56 79 MET A N 1
ATOM 558 C CA . MET A 1 79 ? -4.036 12.986 2.711 1.00 81.56 79 MET A CA 1
ATOM 559 C C . MET A 1 79 ? -2.593 13.119 2.206 1.00 81.56 79 MET A C 1
ATOM 561 O O . MET A 1 79 ? -2.212 12.442 1.249 1.00 81.56 79 MET A O 1
ATOM 565 N N . ASN A 1 80 ? -1.830 14.052 2.779 1.00 81.00 80 ASN A N 1
ATOM 566 C CA . ASN A 1 80 ? -0.386 14.155 2.546 1.00 81.00 80 ASN A CA 1
ATOM 567 C C . ASN A 1 80 ? 0.373 13.192 3.479 1.00 81.00 80 ASN A C 1
ATOM 569 O O . ASN A 1 80 ? -0.240 12.598 4.367 1.00 81.00 80 ASN A O 1
ATOM 573 N N . TRP A 1 81 ? 1.688 13.052 3.296 1.00 82.31 81 TRP A N 1
ATOM 574 C CA . TRP A 1 81 ? 2.494 12.110 4.082 1.00 82.31 81 TRP A CA 1
ATOM 575 C C . TRP A 1 81 ? 2.406 12.370 5.594 1.00 82.31 81 TRP A C 1
ATOM 577 O O . TRP A 1 81 ? 2.114 11.463 6.363 1.00 82.31 81 TRP A O 1
ATOM 587 N N . ASP A 1 82 ? 2.573 13.619 6.031 1.00 84.31 82 ASP A N 1
ATOM 588 C CA . ASP A 1 82 ? 2.558 13.949 7.465 1.00 84.31 82 ASP A CA 1
ATOM 589 C C . ASP A 1 82 ? 1.200 13.643 8.122 1.00 84.31 82 ASP A C 1
ATOM 591 O O . ASP A 1 82 ? 1.117 13.193 9.268 1.00 84.31 82 ASP A O 1
ATOM 595 N N . THR A 1 83 ? 0.112 13.852 7.378 1.00 86.69 83 THR A N 1
ATOM 596 C CA . THR A 1 83 ? -1.231 13.487 7.834 1.00 86.69 83 THR A CA 1
ATOM 597 C C . THR A 1 83 ? -1.416 11.970 7.841 1.00 86.69 83 THR A C 1
ATOM 599 O O . THR A 1 83 ? -2.078 11.470 8.741 1.00 86.69 83 THR A O 1
ATOM 602 N N . ALA A 1 84 ? -0.808 11.234 6.905 1.00 87.12 84 ALA A N 1
ATOM 603 C CA . ALA A 1 84 ? -0.811 9.769 6.882 1.00 87.12 84 ALA A CA 1
ATOM 604 C C . ALA A 1 84 ? -0.138 9.171 8.121 1.00 87.12 84 ALA A C 1
ATOM 606 O O . ALA A 1 84 ? -0.693 8.281 8.763 1.00 87.12 84 ALA A O 1
ATOM 607 N N . GLU A 1 85 ? 1.009 9.719 8.515 1.00 88.75 85 GLU A N 1
ATOM 608 C CA . GLU A 1 85 ? 1.690 9.336 9.755 1.00 88.75 85 GLU A CA 1
ATOM 609 C C . GLU A 1 85 ? 0.828 9.654 10.985 1.00 88.75 85 GLU A C 1
ATOM 611 O O . GLU A 1 85 ? 0.682 8.833 11.892 1.00 88.75 85 GLU A O 1
ATOM 616 N N . THR A 1 86 ? 0.175 10.821 10.993 1.00 91.75 86 THR A N 1
ATOM 617 C CA . THR A 1 86 ? -0.753 11.202 12.071 1.00 91.75 86 THR A CA 1
ATOM 618 C C . THR A 1 86 ? -1.980 10.283 12.120 1.00 91.75 86 THR A C 1
ATOM 620 O O . THR A 1 86 ? -2.447 9.936 13.204 1.00 91.75 86 THR A O 1
ATOM 623 N N . PHE A 1 87 ? -2.491 9.866 10.961 1.00 92.31 87 PHE A N 1
ATOM 624 C CA . PHE A 1 87 ? -3.606 8.934 10.826 1.00 92.31 87 PHE A CA 1
ATOM 625 C C . PHE A 1 87 ? -3.267 7.563 11.402 1.00 92.31 87 PHE A C 1
ATOM 627 O O . PHE A 1 87 ? -4.012 7.060 12.238 1.00 92.31 87 PHE A O 1
ATOM 634 N N . ILE A 1 88 ? -2.115 7.000 11.036 1.00 93.69 88 ILE A N 1
ATOM 635 C CA . ILE A 1 88 ? -1.624 5.735 11.593 1.00 93.69 88 ILE A CA 1
ATOM 636 C C . ILE A 1 88 ? -1.416 5.845 13.108 1.00 93.69 88 ILE A C 1
ATOM 638 O O . ILE A 1 88 ? -1.828 4.961 13.860 1.00 93.69 88 ILE A O 1
ATOM 642 N N . ALA A 1 89 ? -0.831 6.946 13.589 1.00 95.31 89 ALA A N 1
ATOM 643 C CA . ALA A 1 89 ? -0.669 7.171 15.023 1.00 95.31 89 ALA A CA 1
ATOM 644 C C . ALA A 1 89 ? -2.024 7.216 15.755 1.00 95.31 89 ALA A C 1
ATOM 646 O O . ALA A 1 89 ? -2.161 6.625 16.827 1.00 95.31 89 ALA A O 1
ATOM 647 N N . ALA A 1 90 ? -3.034 7.871 15.173 1.00 96.25 90 ALA A N 1
ATOM 648 C CA . ALA A 1 90 ? -4.388 7.908 15.719 1.00 96.25 90 ALA A CA 1
ATOM 649 C C . ALA A 1 90 ? -5.050 6.520 15.706 1.00 96.25 90 ALA A C 1
ATOM 651 O O . ALA A 1 90 ? -5.580 6.093 16.730 1.00 96.25 90 ALA A O 1
ATOM 652 N N . MET A 1 91 ? -4.944 5.790 14.592 1.00 96.06 91 MET A N 1
ATOM 653 C CA . MET A 1 91 ? -5.436 4.418 14.417 1.00 96.06 91 MET A CA 1
ATOM 654 C C . MET A 1 91 ? -4.849 3.456 15.456 1.00 96.06 91 MET A C 1
ATOM 656 O O . MET A 1 91 ? -5.566 2.638 16.023 1.00 96.06 91 MET A O 1
ATOM 660 N N . ASN A 1 92 ? -3.562 3.585 15.771 1.00 97.62 92 ASN A N 1
ATOM 661 C CA . ASN A 1 92 ? -2.909 2.782 16.805 1.00 97.62 92 ASN A CA 1
ATOM 662 C C . ASN A 1 92 ? -3.287 3.207 18.236 1.00 97.62 92 ASN A C 1
ATOM 664 O O . ASN A 1 92 ? -3.169 2.414 19.169 1.00 97.62 92 ASN A O 1
ATOM 668 N N . ALA A 1 93 ? -3.753 4.443 18.433 1.00 97.81 93 ALA A N 1
ATOM 669 C CA . ALA A 1 93 ? -4.084 4.993 19.747 1.00 97.81 93 ALA A CA 1
ATOM 670 C C . ALA A 1 93 ? -5.548 4.780 20.177 1.00 97.81 93 ALA A C 1
ATOM 672 O O . ALA A 1 93 ? -5.868 4.971 21.357 1.00 97.81 93 ALA A O 1
ATOM 673 N N . VAL A 1 94 ? -6.448 4.394 19.262 1.00 97.00 94 VAL A N 1
ATOM 674 C CA . VAL A 1 94 ? -7.862 4.150 19.602 1.00 97.00 94 VAL A CA 1
ATOM 675 C C . VAL A 1 94 ? -8.019 3.021 20.629 1.00 97.00 94 VAL A C 1
ATOM 677 O O . VAL A 1 94 ? -7.079 2.282 20.931 1.00 97.00 94 VAL A O 1
ATOM 680 N N . ASN A 1 95 ? -9.218 2.895 21.207 1.00 95.81 95 ASN A N 1
ATOM 681 C CA . ASN A 1 95 ? -9.538 1.852 22.191 1.00 95.81 95 ASN A CA 1
ATOM 682 C C . ASN A 1 95 ? -8.558 1.825 23.379 1.00 95.81 95 ASN A C 1
ATOM 684 O O . ASN A 1 95 ? -8.082 0.771 23.792 1.00 95.81 95 ASN A O 1
ATOM 688 N N . SER A 1 96 ? -8.226 3.008 23.910 1.00 96.25 96 SER A N 1
ATOM 689 C CA . SER A 1 96 ? -7.271 3.169 25.017 1.00 96.25 96 SER A CA 1
ATOM 690 C C . SER A 1 96 ? -5.879 2.587 24.721 1.00 96.25 96 SER A C 1
ATOM 692 O O . SER A 1 96 ? -5.224 2.062 25.619 1.00 96.25 96 SER A O 1
ATOM 694 N N . GLY A 1 97 ? -5.421 2.694 23.468 1.00 96.31 97 GLY A N 1
ATOM 695 C CA . GLY A 1 97 ? -4.115 2.203 23.021 1.00 96.31 97 GLY A CA 1
ATOM 696 C C . GLY A 1 97 ? -4.084 0.726 22.622 1.00 96.31 97 GLY A C 1
ATOM 697 O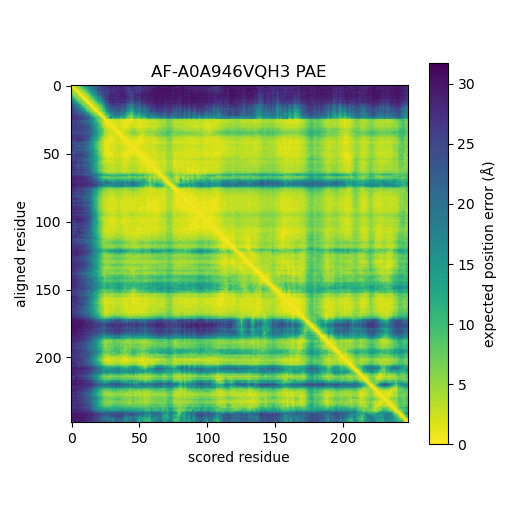 O . GLY A 1 97 ? -3.012 0.217 22.292 1.00 96.31 97 GLY A O 1
ATOM 698 N N . ALA A 1 98 ? -5.230 0.035 22.634 1.00 96.69 98 ALA A N 1
ATOM 699 C CA . ALA A 1 98 ? -5.345 -1.290 22.025 1.00 96.69 98 ALA A CA 1
ATOM 700 C C . ALA A 1 98 ? -5.289 -1.222 20.488 1.00 96.69 98 ALA A C 1
ATOM 702 O O . ALA A 1 98 ? -4.944 -2.208 19.850 1.00 96.69 98 ALA A O 1
ATOM 703 N N . GLY A 1 99 ? -5.590 -0.055 19.911 1.00 96.75 99 GLY A N 1
ATOM 704 C CA . GLY A 1 99 ? -5.560 0.181 18.476 1.00 96.75 99 GLY A CA 1
ATOM 705 C C . GLY A 1 99 ? -6.787 -0.358 17.739 1.00 96.75 99 GLY A C 1
ATOM 706 O O . GLY A 1 99 ? -7.723 -0.923 18.328 1.00 96.75 99 GLY A O 1
ATOM 707 N N . TYR A 1 100 ? -6.829 -0.090 16.439 1.00 96.31 100 TYR A N 1
ATOM 708 C CA . TYR A 1 100 ? -7.922 -0.500 15.567 1.00 96.31 100 TYR A CA 1
ATOM 709 C C . TYR A 1 100 ? -7.915 -2.022 15.387 1.00 96.31 100 TYR A C 1
ATOM 711 O O . TYR A 1 100 ? -6.865 -2.607 15.131 1.00 96.31 100 TYR A O 1
ATOM 719 N N . LEU A 1 101 ? -9.081 -2.656 15.563 1.00 95.88 101 LEU A N 1
ATOM 720 C CA . LEU A 1 101 ? -9.246 -4.121 15.568 1.00 95.88 101 LEU A CA 1
ATOM 721 C C . LEU A 1 101 ? -8.358 -4.839 16.604 1.00 95.88 101 LEU A C 1
ATOM 723 O O . LEU A 1 101 ? -7.967 -5.983 16.421 1.00 95.88 101 LEU A O 1
ATOM 727 N N . GLY A 1 102 ? -8.006 -4.153 17.700 1.00 95.38 102 GLY A N 1
ATOM 728 C CA . GLY A 1 102 ? -7.110 -4.701 18.724 1.00 95.38 102 GLY A CA 1
ATOM 729 C C . GLY A 1 102 ? -5.637 -4.764 18.304 1.00 95.38 102 GLY A C 1
ATOM 730 O O . GLY A 1 102 ? -4.839 -5.398 18.995 1.00 95.38 102 GLY A O 1
ATOM 731 N N . ILE A 1 103 ? -5.276 -4.109 17.196 1.00 95.44 103 ILE A N 1
ATOM 732 C CA . ILE A 1 103 ? -3.915 -4.018 16.671 1.00 95.44 103 ILE A CA 1
ATOM 733 C C . ILE A 1 103 ? -3.451 -2.563 16.766 1.00 95.44 103 ILE A C 1
ATOM 735 O O . ILE A 1 103 ? -4.091 -1.655 16.237 1.00 95.44 103 ILE A O 1
ATOM 739 N N . ASN A 1 104 ? -2.310 -2.341 17.418 1.00 97.00 104 ASN A N 1
ATOM 740 C CA . ASN A 1 104 ? -1.708 -1.017 17.613 1.00 97.00 104 ASN A CA 1
ATOM 741 C C . ASN A 1 104 ? -0.336 -0.861 16.939 1.00 97.00 104 ASN A C 1
ATOM 743 O O . ASN A 1 104 ? 0.439 0.032 17.286 1.00 97.00 104 ASN A O 1
ATOM 747 N N . THR A 1 105 ? -0.040 -1.736 15.979 1.00 95.88 105 THR A N 1
ATOM 748 C CA . THR A 1 105 ? 1.201 -1.746 15.198 1.00 95.88 105 THR A CA 1
ATOM 749 C C . THR A 1 105 ? 0.950 -1.497 13.710 1.00 95.88 105 THR A C 1
ATOM 751 O O . THR A 1 105 ? 1.766 -1.901 12.882 1.00 95.88 105 THR A O 1
ATOM 754 N N . TRP A 1 106 ? -0.167 -0.852 13.352 1.00 95.19 106 TRP A N 1
ATOM 755 C CA . TRP A 1 106 ? -0.420 -0.414 11.978 1.00 95.19 106 TRP A CA 1
ATOM 756 C C . TRP A 1 106 ? 0.679 0.548 11.528 1.00 95.19 106 TRP A C 1
ATOM 758 O O . TRP A 1 106 ? 1.200 1.330 12.330 1.00 95.19 106 TRP A O 1
ATOM 768 N N . ARG A 1 107 ? 1.048 0.486 10.249 1.00 94.06 107 ARG A N 1
ATOM 769 C CA . ARG A 1 107 ? 2.090 1.326 9.652 1.00 94.06 107 ARG A CA 1
ATOM 770 C C . ARG A 1 107 ? 1.817 1.558 8.176 1.00 94.06 107 ARG A C 1
ATOM 772 O O . ARG A 1 107 ? 1.140 0.758 7.542 1.00 94.06 107 ARG A O 1
ATOM 779 N N . GLN A 1 108 ? 2.428 2.602 7.627 1.00 89.69 108 GLN A N 1
ATOM 780 C CA . GLN A 1 108 ? 2.537 2.730 6.179 1.00 89.69 108 GLN A CA 1
ATOM 781 C C . GLN A 1 108 ? 3.317 1.537 5.588 1.00 89.69 108 GLN A C 1
ATOM 783 O O . GLN A 1 108 ? 4.179 0.953 6.269 1.00 89.69 108 GLN A O 1
ATOM 788 N N . PRO A 1 109 ? 3.060 1.180 4.321 1.00 90.75 109 PRO A N 1
ATOM 789 C CA . PRO A 1 109 ? 3.887 0.228 3.599 1.00 90.75 109 PRO A CA 1
ATOM 790 C C . PRO A 1 109 ? 5.353 0.679 3.527 1.00 90.75 109 PRO A C 1
ATOM 792 O O . PRO A 1 109 ? 5.660 1.875 3.507 1.00 90.75 109 PRO A O 1
ATOM 795 N N . THR A 1 110 ? 6.285 -0.265 3.460 1.00 90.56 110 THR A N 1
ATOM 796 C CA . THR A 1 110 ? 7.717 0.037 3.363 1.00 90.56 110 THR A CA 1
ATOM 797 C C . THR A 1 110 ? 8.239 -0.021 1.930 1.00 90.56 110 THR A C 1
ATOM 799 O O . THR A 1 110 ? 7.714 -0.717 1.058 1.00 90.56 110 THR A O 1
ATOM 802 N N . ALA A 1 111 ? 9.284 0.775 1.702 1.00 88.62 111 ALA A N 1
ATOM 803 C CA . ALA A 1 111 ? 10.098 0.779 0.500 1.00 88.62 111 ALA A CA 1
ATOM 804 C C . ALA A 1 111 ? 11.581 0.830 0.913 1.00 88.62 111 ALA A C 1
ATOM 806 O O . ALA A 1 111 ? 11.935 1.579 1.829 1.00 88.62 111 ALA A O 1
ATOM 807 N N . THR A 1 112 ? 12.436 0.056 0.251 1.00 89.50 112 THR A N 1
ATOM 808 C CA . THR A 1 112 ? 13.897 0.078 0.372 1.00 89.50 112 THR A CA 1
ATOM 809 C C . THR A 1 112 ? 14.526 0.258 -1.011 1.00 89.50 112 THR A C 1
ATOM 811 O O . THR A 1 112 ? 13.884 -0.076 -2.009 1.00 89.50 112 THR A O 1
ATOM 814 N N . PRO A 1 113 ? 15.756 0.801 -1.099 1.00 88.38 113 PRO A N 1
ATOM 815 C CA . PRO A 1 113 ? 16.436 0.963 -2.375 1.00 88.38 113 PRO A CA 1
ATOM 816 C C . PRO A 1 113 ? 16.600 -0.350 -3.134 1.00 88.38 113 PRO A C 1
ATOM 818 O O . PRO A 1 113 ? 17.077 -1.330 -2.559 1.00 88.38 113 PRO A O 1
ATOM 821 N N . VAL A 1 114 ? 16.326 -0.335 -4.438 1.00 87.12 114 VAL A N 1
ATOM 822 C CA . VAL A 1 114 ? 16.471 -1.511 -5.312 1.00 87.12 114 VAL A CA 1
ATOM 823 C C . VAL A 1 114 ? 17.886 -2.111 -5.288 1.00 87.12 114 VAL A C 1
ATOM 825 O O . VAL A 1 114 ? 18.053 -3.322 -5.344 1.00 87.12 114 VAL A O 1
ATOM 828 N N . ASN A 1 115 ? 18.917 -1.278 -5.109 1.00 86.44 115 ASN A N 1
ATOM 829 C CA . ASN A 1 115 ? 20.318 -1.711 -5.007 1.00 86.44 115 ASN A CA 1
ATOM 830 C C . ASN A 1 115 ? 20.785 -2.002 -3.561 1.00 86.44 115 ASN A C 1
ATOM 832 O O . ASN A 1 115 ? 21.981 -2.170 -3.315 1.00 86.44 115 ASN A O 1
ATOM 836 N N . GLY A 1 116 ? 19.876 -1.949 -2.581 1.00 87.06 116 GLY A N 1
ATOM 837 C CA . GLY A 1 116 ? 20.143 -2.182 -1.159 1.00 87.06 116 GLY A CA 1
ATOM 838 C C . GLY A 1 116 ? 20.949 -1.099 -0.426 1.00 87.06 116 GLY A C 1
ATOM 839 O O . GLY A 1 116 ? 21.192 -1.242 0.770 1.00 87.06 116 GLY A O 1
ATOM 840 N N . THR A 1 117 ? 21.376 -0.024 -1.097 1.00 87.56 117 THR A N 1
ATOM 841 C CA . THR A 1 117 ? 22.226 1.021 -0.494 1.00 87.56 117 THR A CA 1
ATOM 842 C C . THR A 1 117 ? 21.638 2.422 -0.597 1.00 87.56 117 THR A C 1
ATOM 844 O O . THR A 1 117 ? 21.517 3.101 0.417 1.00 87.56 117 THR A O 1
ATOM 847 N N . ASN A 1 118 ? 21.276 2.874 -1.797 1.00 86.75 118 ASN A N 1
ATOM 848 C CA . ASN A 1 118 ? 20.778 4.223 -2.049 1.00 86.75 118 ASN A CA 1
ATOM 849 C C . ASN A 1 118 ? 19.711 4.176 -3.122 1.00 86.75 118 ASN A C 1
ATOM 851 O O . ASN A 1 118 ? 19.899 3.512 -4.143 1.00 86.75 118 ASN A O 1
ATOM 855 N N . TYR A 1 119 ? 18.637 4.931 -2.921 1.00 86.50 119 TYR A N 1
ATOM 856 C CA . TYR A 1 119 ? 17.600 5.005 -3.929 1.00 86.50 119 TYR A CA 1
ATOM 857 C C . TYR A 1 119 ? 18.148 5.563 -5.254 1.00 86.50 119 TYR A C 1
ATOM 859 O O . TYR A 1 119 ? 18.830 6.592 -5.291 1.00 86.50 119 TYR A O 1
ATOM 867 N N . VAL A 1 120 ? 17.837 4.877 -6.347 1.00 86.25 120 VAL A N 1
ATOM 868 C CA . VAL A 1 120 ? 18.247 5.181 -7.714 1.00 86.25 120 VAL A CA 1
ATOM 869 C C . VAL A 1 120 ? 17.127 5.953 -8.404 1.00 86.25 120 VAL A C 1
ATOM 871 O O . VAL A 1 120 ? 16.149 5.379 -8.881 1.00 86.25 120 VAL A O 1
ATOM 874 N N . PHE A 1 121 ? 17.280 7.276 -8.458 1.00 81.94 121 PHE A N 1
ATOM 875 C CA . PHE A 1 121 ? 16.326 8.194 -9.088 1.00 81.94 121 PHE A CA 1
ATOM 876 C C . PHE A 1 121 ? 16.873 8.765 -10.403 1.00 81.94 121 PHE A C 1
ATOM 878 O O . PHE A 1 121 ? 18.082 8.961 -10.539 1.00 81.94 121 PHE A O 1
ATOM 885 N N . GLY A 1 122 ? 15.998 9.087 -11.365 1.00 78.44 122 GLY A N 1
ATOM 886 C CA . GLY A 1 122 ? 16.414 9.690 -12.634 1.00 78.44 122 GLY A CA 1
ATOM 887 C C . GLY A 1 122 ? 15.471 9.413 -13.805 1.00 78.44 122 GLY A C 1
ATOM 888 O O . GLY A 1 122 ? 14.310 9.818 -13.803 1.00 78.44 122 GLY A O 1
ATOM 889 N N . THR A 1 123 ? 16.000 8.786 -14.859 1.00 76.56 123 THR A N 1
ATOM 890 C CA . THR A 1 123 ? 15.189 8.404 -16.026 1.00 76.56 123 THR A CA 1
ATOM 891 C C . THR A 1 123 ? 14.368 7.183 -15.658 1.00 76.56 123 THR A C 1
ATOM 893 O O . THR A 1 123 ? 14.947 6.164 -15.299 1.00 76.56 123 THR A O 1
ATOM 896 N N . ALA A 1 124 ? 13.042 7.290 -15.760 1.00 76.56 124 ALA A N 1
ATOM 897 C CA . ALA A 1 124 ? 12.178 6.170 -15.433 1.00 76.56 124 ALA A CA 1
ATOM 898 C C . ALA A 1 124 ? 12.475 4.964 -16.334 1.00 76.56 124 ALA A C 1
ATOM 900 O O . ALA A 1 124 ? 12.485 5.100 -17.562 1.00 76.56 124 ALA A O 1
ATOM 901 N N . THR A 1 125 ? 12.721 3.807 -15.721 1.00 81.06 125 THR A N 1
ATOM 902 C CA . THR A 1 125 ? 12.955 2.541 -16.429 1.00 81.06 125 THR A CA 1
ATOM 903 C C . THR A 1 125 ? 11.687 1.687 -16.445 1.00 81.06 125 THR A C 1
ATOM 905 O O . THR A 1 125 ? 10.788 1.878 -15.628 1.00 81.06 125 THR A O 1
ATOM 908 N N . TYR A 1 126 ? 11.572 0.771 -17.410 1.00 80.75 126 TYR A N 1
ATOM 909 C CA . TYR A 1 126 ? 10.388 -0.091 -17.580 1.00 80.75 126 TYR A CA 1
ATOM 910 C C . TYR A 1 126 ? 10.627 -1.549 -17.159 1.00 80.75 126 TYR A C 1
ATOM 912 O O . TYR A 1 126 ? 9.733 -2.382 -17.286 1.00 80.75 126 TYR A O 1
ATOM 920 N N . ASP A 1 127 ? 11.837 -1.854 -16.700 1.00 79.25 127 ASP A N 1
ATOM 921 C CA . ASP A 1 127 ? 12.352 -3.196 -16.410 1.00 79.25 127 ASP A CA 1
ATOM 922 C C . ASP A 1 127 ? 12.528 -3.462 -14.905 1.00 79.25 127 ASP A C 1
ATOM 924 O O . ASP A 1 127 ? 13.049 -4.507 -14.522 1.00 79.25 127 ASP A O 1
ATOM 928 N N . GLY A 1 128 ? 12.118 -2.519 -14.054 1.00 82.88 128 GLY A N 1
ATOM 929 C CA . GLY A 1 128 ? 12.277 -2.604 -12.606 1.00 82.88 128 GLY A CA 1
ATOM 930 C C . GLY A 1 128 ? 13.655 -2.202 -12.077 1.00 82.88 128 GLY A C 1
ATOM 931 O O . GLY A 1 128 ? 13.811 -2.122 -10.867 1.00 82.88 128 GLY A O 1
ATOM 932 N N . SER A 1 129 ? 14.637 -1.877 -12.926 1.00 83.62 129 SER A N 1
ATOM 933 C CA . SER A 1 129 ? 16.045 -1.677 -12.509 1.00 83.62 129 SER A CA 1
ATOM 934 C C . SER A 1 129 ? 16.332 -0.436 -11.642 1.00 83.62 129 SER A C 1
ATOM 936 O O . SER A 1 129 ? 17.468 -0.206 -11.224 1.00 83.62 129 SER A O 1
ATOM 938 N N . THR A 1 130 ? 15.336 0.416 -11.380 1.00 86.94 130 THR A N 1
ATOM 939 C CA . THR A 1 130 ? 15.496 1.655 -10.596 1.00 86.94 130 THR A CA 1
ATOM 940 C C . THR A 1 130 ? 14.335 1.860 -9.624 1.00 86.94 130 THR A C 1
ATOM 942 O O . THR A 1 130 ? 13.243 1.336 -9.831 1.00 86.94 130 THR A O 1
ATOM 945 N N . ASP A 1 131 ? 14.521 2.677 -8.585 1.00 86.62 131 ASP A N 1
ATOM 946 C CA . ASP A 1 131 ? 13.453 3.018 -7.626 1.00 86.62 131 ASP A CA 1
ATOM 947 C C . ASP A 1 131 ? 12.372 3.937 -8.223 1.00 86.62 131 ASP A C 1
ATOM 949 O O . ASP A 1 131 ? 11.318 4.156 -7.624 1.00 86.62 131 ASP A O 1
ATOM 953 N N . GLN A 1 132 ? 12.626 4.474 -9.419 1.00 86.06 132 GLN A N 1
ATOM 954 C CA . GLN A 1 132 ? 11.684 5.238 -10.226 1.00 86.06 132 GLN A CA 1
ATOM 955 C C . GLN A 1 132 ? 11.330 4.451 -11.496 1.00 86.06 132 GLN A C 1
ATOM 957 O O . GLN A 1 132 ? 11.665 4.870 -12.600 1.00 86.06 132 GLN A O 1
ATOM 962 N N . SER A 1 133 ? 10.688 3.291 -11.362 1.00 85.19 133 SER A N 1
ATOM 963 C CA . SER A 1 133 ? 10.447 2.384 -12.489 1.00 85.19 133 SER A CA 1
ATOM 964 C C . SER A 1 133 ? 9.040 1.790 -12.531 1.00 85.19 133 SER A C 1
ATOM 966 O O . SER A 1 133 ? 8.247 1.886 -11.592 1.00 85.19 133 SER A O 1
ATOM 968 N N . TYR A 1 134 ? 8.736 1.172 -13.668 1.00 84.50 134 TYR A N 1
ATOM 969 C CA . TYR A 1 134 ? 7.664 0.194 -13.821 1.00 84.50 134 TYR A CA 1
ATOM 970 C C . TYR A 1 134 ? 8.240 -1.206 -13.627 1.00 84.50 134 TYR A C 1
ATOM 972 O O . TYR A 1 134 ? 9.441 -1.403 -13.796 1.00 84.50 134 TYR A O 1
ATOM 980 N N . ASN A 1 135 ? 7.382 -2.181 -13.331 1.00 84.81 135 ASN A N 1
ATOM 981 C CA . ASN A 1 135 ? 7.747 -3.591 -13.182 1.00 84.81 135 ASN A CA 1
ATOM 982 C C . ASN A 1 135 ? 8.792 -3.891 -12.088 1.00 84.81 135 ASN A C 1
ATOM 984 O O . ASN A 1 135 ? 9.331 -4.995 -12.055 1.00 84.81 135 ASN A O 1
ATOM 988 N N . LEU A 1 136 ? 9.056 -2.961 -11.162 1.00 86.81 136 LEU A N 1
ATOM 989 C CA . LEU A 1 136 ? 9.821 -3.259 -9.950 1.00 86.81 136 LEU A CA 1
ATOM 990 C C . LEU A 1 136 ? 9.128 -4.403 -9.204 1.00 86.81 136 LEU A C 1
ATOM 992 O O . LEU A 1 136 ? 7.933 -4.294 -8.962 1.00 86.81 136 LEU A O 1
ATOM 996 N N . THR A 1 137 ? 9.874 -5.450 -8.834 1.00 84.94 137 THR A N 1
ATOM 997 C CA . THR A 1 137 ? 9.386 -6.709 -8.222 1.00 84.94 137 THR A CA 1
ATOM 998 C C . THR A 1 137 ? 8.567 -7.631 -9.132 1.00 84.94 137 THR A C 1
ATOM 1000 O O . THR A 1 137 ? 8.233 -8.744 -8.713 1.00 84.94 137 THR A O 1
ATOM 1003 N N . ALA A 1 138 ? 8.237 -7.219 -10.361 1.00 83.75 138 ALA A N 1
ATOM 1004 C CA . ALA A 1 138 ? 7.350 -7.992 -11.220 1.00 83.75 138 ALA A CA 1
ATOM 1005 C C . ALA A 1 138 ? 8.028 -9.282 -11.715 1.00 83.75 138 ALA A C 1
ATOM 1007 O O . ALA A 1 138 ? 9.156 -9.228 -12.218 1.00 83.75 138 ALA A O 1
ATOM 1008 N N . PRO A 1 139 ? 7.352 -10.442 -11.640 1.00 82.81 139 PRO A N 1
ATOM 1009 C CA . PRO A 1 139 ? 7.925 -11.695 -12.106 1.00 82.81 139 PRO A CA 1
ATOM 1010 C C . PRO A 1 139 ? 8.148 -11.683 -13.632 1.00 82.81 139 PRO A C 1
ATOM 1012 O O . PRO A 1 139 ? 7.499 -10.919 -14.353 1.00 82.81 139 PRO A O 1
ATOM 1015 N N . PRO A 1 140 ? 9.038 -12.547 -14.162 1.00 80.62 140 PRO A N 1
ATOM 1016 C CA . PRO A 1 140 ? 9.263 -12.684 -15.589 1.00 80.62 140 PRO A CA 1
ATOM 1017 C C . PRO A 1 140 ? 7.969 -13.141 -16.250 1.00 80.62 140 PRO A C 1
ATOM 1019 O O . PRO A 1 140 ? 7.331 -14.096 -15.804 1.00 80.62 140 PRO A O 1
ATOM 1022 N N . GLY A 1 141 ? 7.594 -12.500 -17.348 1.00 76.19 141 GLY A N 1
ATOM 1023 C CA . GLY A 1 141 ? 6.369 -12.864 -18.040 1.00 76.19 141 GLY A CA 1
ATOM 1024 C C . GLY A 1 141 ? 6.177 -12.118 -19.349 1.00 76.19 141 GLY A C 1
ATOM 1025 O O . GLY A 1 141 ? 7.005 -11.290 -19.725 1.00 76.19 141 GLY A O 1
ATOM 1026 N N . PRO A 1 142 ? 5.059 -12.360 -20.052 1.00 69.69 142 PRO A N 1
ATOM 1027 C CA . PRO A 1 142 ? 4.748 -11.668 -21.304 1.00 69.69 142 PRO A CA 1
ATOM 1028 C C . PRO A 1 142 ? 4.731 -10.135 -21.183 1.00 69.69 142 PRO A C 1
ATOM 1030 O O . PRO A 1 142 ? 4.907 -9.442 -22.183 1.00 69.69 142 PRO A O 1
ATOM 1033 N N . TYR A 1 143 ? 4.512 -9.620 -19.969 1.00 67.31 143 TYR A N 1
ATOM 1034 C CA . TYR A 1 143 ? 4.414 -8.192 -19.652 1.00 67.31 143 TYR A CA 1
ATOM 1035 C C . TYR A 1 143 ? 5.674 -7.619 -18.983 1.00 67.31 143 TYR A C 1
ATOM 1037 O O . TYR A 1 143 ? 5.802 -6.404 -18.872 1.00 67.31 143 TYR A O 1
ATOM 1045 N N . ASN A 1 144 ? 6.612 -8.489 -18.600 1.00 74.38 144 ASN A N 1
ATOM 1046 C CA . ASN A 1 144 ? 7.948 -8.147 -18.125 1.00 74.38 144 ASN A CA 1
ATOM 1047 C C . ASN A 1 144 ? 8.947 -9.157 -18.728 1.00 74.38 144 ASN A C 1
ATOM 1049 O O . ASN A 1 144 ? 9.361 -10.097 -18.044 1.00 74.38 144 ASN A O 1
ATOM 1053 N N . PRO A 1 145 ? 9.232 -9.074 -20.045 1.00 69.00 145 PRO A N 1
ATOM 1054 C CA . PRO A 1 145 ? 10.019 -10.091 -20.750 1.00 69.00 145 PRO A CA 1
ATOM 1055 C C . PRO A 1 145 ? 11.518 -9.994 -20.450 1.00 69.00 145 PRO A C 1
ATOM 1057 O O . PRO A 1 145 ? 12.248 -10.972 -20.604 1.00 69.00 145 PRO A O 1
ATOM 1060 N N . THR A 1 146 ? 11.968 -8.819 -20.017 1.00 72.38 146 THR A N 1
ATOM 1061 C CA . THR A 1 146 ? 13.340 -8.529 -19.604 1.00 72.38 146 THR A CA 1
ATOM 1062 C C . THR A 1 146 ? 13.311 -7.967 -18.184 1.00 72.38 146 THR A C 1
ATOM 1064 O O . THR A 1 146 ? 13.640 -6.794 -18.006 1.00 72.38 146 THR A O 1
ATOM 1067 N N . PRO A 1 147 ? 12.867 -8.760 -17.187 1.00 71.31 147 PRO A N 1
ATOM 1068 C CA . PRO A 1 147 ? 12.971 -8.319 -15.808 1.00 71.31 147 PRO A CA 1
ATOM 1069 C C . PRO A 1 147 ? 14.446 -8.078 -15.526 1.00 71.31 147 PRO A C 1
ATOM 1071 O O . PRO A 1 147 ? 15.290 -8.892 -15.925 1.00 71.31 147 PRO A O 1
ATOM 1074 N N . ASP A 1 148 ? 14.765 -6.993 -14.831 1.00 72.94 148 ASP A N 1
ATOM 1075 C CA . ASP A 1 148 ? 16.091 -6.899 -14.254 1.00 72.94 148 ASP A CA 1
ATOM 1076 C C . ASP A 1 148 ? 16.277 -8.078 -13.290 1.00 72.94 148 ASP A C 1
ATOM 1078 O O . ASP A 1 148 ? 15.535 -8.229 -12.314 1.00 72.94 148 ASP A O 1
ATOM 1082 N N . LEU A 1 149 ? 17.245 -8.946 -13.599 1.00 63.25 149 LEU A N 1
ATOM 1083 C CA . LEU A 1 149 ? 17.519 -10.159 -12.831 1.00 63.25 149 LEU A CA 1
ATOM 1084 C C . LEU A 1 149 ? 17.889 -9.831 -11.382 1.00 63.25 149 LEU A C 1
ATOM 1086 O O . LEU A 1 149 ? 17.690 -10.673 -10.509 1.00 63.25 149 LEU A O 1
ATOM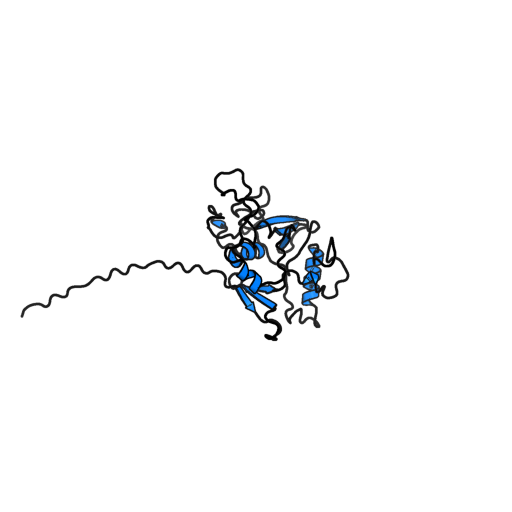 1090 N N . GLU A 1 150 ? 18.390 -8.620 -11.127 1.00 66.81 150 GLU A N 1
ATOM 1091 C CA . GLU A 1 150 ? 18.701 -8.136 -9.781 1.00 66.81 150 GLU A CA 1
ATOM 1092 C C . GLU A 1 150 ? 17.438 -7.867 -8.944 1.00 66.81 150 GLU A C 1
ATOM 1094 O O . GLU A 1 150 ? 17.497 -7.890 -7.717 1.00 66.81 150 GLU A O 1
ATOM 1099 N N . THR A 1 151 ? 16.279 -7.686 -9.587 1.00 70.62 151 THR A N 1
ATOM 1100 C CA . THR A 1 151 ? 15.009 -7.321 -8.930 1.00 70.62 151 THR A CA 1
ATOM 1101 C C . THR A 1 151 ? 13.988 -8.455 -8.880 1.00 70.62 151 THR A C 1
ATOM 1103 O O . THR A 1 151 ? 12.885 -8.295 -8.347 1.00 70.62 151 THR A O 1
ATOM 1106 N N . LEU A 1 152 ? 14.354 -9.626 -9.403 1.00 71.50 152 LEU A N 1
ATOM 1107 C CA . LEU A 1 152 ? 13.494 -10.799 -9.409 1.00 71.50 152 LEU A CA 1
ATOM 1108 C C . LEU A 1 152 ? 13.215 -11.272 -7.975 1.00 71.50 152 LEU A C 1
ATOM 1110 O O . LEU A 1 152 ? 14.119 -11.719 -7.272 1.00 71.50 152 LEU A O 1
ATOM 1114 N N . GLY A 1 153 ? 11.952 -11.199 -7.551 1.00 72.81 153 GLY A N 1
ATOM 1115 C CA . GLY A 1 153 ? 11.558 -11.539 -6.180 1.00 72.81 153 GLY A CA 1
ATOM 1116 C C . GLY A 1 153 ? 11.987 -10.499 -5.140 1.00 72.81 153 GLY A C 1
ATOM 1117 O O . GLY A 1 153 ? 11.988 -10.796 -3.948 1.00 72.81 153 GLY A O 1
ATOM 1118 N N . PHE A 1 154 ? 12.353 -9.287 -5.570 1.00 85.00 154 PHE A N 1
ATOM 1119 C CA . PHE A 1 154 ? 12.603 -8.171 -4.666 1.00 85.00 154 PHE A CA 1
ATOM 1120 C C . PHE A 1 154 ? 11.343 -7.879 -3.839 1.00 85.00 154 PHE A C 1
ATOM 1122 O O . PHE A 1 154 ? 10.280 -7.606 -4.386 1.00 85.00 154 PHE A O 1
ATOM 1129 N N . THR A 1 155 ? 11.460 -7.920 -2.515 1.00 89.56 155 THR A N 1
ATOM 1130 C CA . THR A 1 155 ? 10.370 -7.600 -1.573 1.00 89.56 155 THR A CA 1
ATOM 1131 C C . THR A 1 155 ? 10.531 -6.220 -0.949 1.00 89.56 155 THR A C 1
ATOM 1133 O O . THR A 1 155 ? 9.763 -5.832 -0.075 1.00 89.56 155 THR A O 1
ATOM 1136 N N . GLY A 1 156 ? 11.531 -5.452 -1.390 1.00 88.06 156 GLY A N 1
ATOM 1137 C CA . GLY A 1 156 ? 11.847 -4.175 -0.772 1.00 88.06 156 GLY A CA 1
ATOM 1138 C C . GLY A 1 156 ? 10.821 -3.082 -1.034 1.00 88.06 156 GLY A C 1
ATOM 1139 O O . GLY A 1 156 ? 10.875 -2.088 -0.334 1.00 88.06 156 GLY A O 1
ATOM 1140 N N . SER A 1 157 ? 9.878 -3.248 -1.967 1.00 90.50 157 SER A N 1
ATOM 1141 C CA . SER A 1 157 ? 8.702 -2.379 -2.101 1.00 90.50 157 SER A CA 1
ATOM 1142 C C . SER A 1 157 ? 7.434 -3.200 -1.901 1.00 90.50 157 SER A C 1
ATOM 1144 O O . SER A 1 157 ? 7.018 -3.932 -2.801 1.00 90.50 157 SER A O 1
ATOM 1146 N N . GLU A 1 158 ? 6.817 -3.078 -0.725 1.00 92.19 158 GLU A N 1
ATOM 1147 C CA . GLU A 1 158 ? 5.647 -3.883 -0.352 1.00 92.19 158 GLU A CA 1
ATOM 1148 C C . GLU A 1 158 ? 4.460 -3.611 -1.283 1.00 92.19 158 GLU A C 1
ATOM 1150 O O . GLU A 1 158 ? 3.811 -4.545 -1.738 1.00 92.19 158 GLU A O 1
ATOM 1155 N N . LEU A 1 159 ? 4.217 -2.345 -1.648 1.00 90.00 159 LEU A N 1
ATOM 1156 C CA . LEU A 1 159 ? 3.134 -1.979 -2.570 1.00 90.00 159 LEU A CA 1
ATOM 1157 C C . LEU A 1 159 ? 3.376 -2.483 -3.996 1.00 90.00 159 LEU A C 1
ATOM 1159 O O . LEU A 1 159 ? 2.433 -2.938 -4.645 1.00 90.00 159 LEU A O 1
ATOM 1163 N N . ALA A 1 160 ? 4.617 -2.417 -4.491 1.00 89.31 160 ALA A N 1
ATOM 1164 C CA . ALA A 1 160 ? 4.935 -2.945 -5.815 1.00 89.31 160 ALA A CA 1
ATOM 1165 C C . ALA A 1 160 ? 4.821 -4.471 -5.834 1.00 89.31 160 ALA A C 1
ATOM 1167 O O . ALA A 1 160 ? 4.202 -5.024 -6.741 1.00 89.31 160 ALA A O 1
ATOM 1168 N N . TYR A 1 161 ? 5.353 -5.147 -4.808 1.00 91.00 161 TYR A N 1
ATOM 1169 C CA . TYR A 1 161 ? 5.199 -6.591 -4.645 1.00 91.00 161 TYR A CA 1
ATOM 1170 C C . TYR A 1 161 ? 3.722 -6.986 -4.626 1.00 91.00 161 TYR A C 1
ATOM 1172 O O . TYR A 1 161 ? 3.305 -7.810 -5.437 1.00 91.00 161 TYR A O 1
ATOM 1180 N N . HIS A 1 162 ? 2.921 -6.325 -3.792 1.00 89.81 162 HIS A N 1
ATOM 1181 C CA . HIS A 1 162 ? 1.488 -6.569 -3.688 1.00 89.81 162 HIS A CA 1
ATOM 1182 C C . HIS A 1 162 ? 0.771 -6.405 -5.036 1.00 89.81 162 HIS A C 1
ATOM 1184 O O . HIS A 1 162 ? -0.003 -7.263 -5.457 1.00 89.81 162 HIS A O 1
ATOM 1190 N N . TYR A 1 163 ? 1.082 -5.334 -5.766 1.00 88.69 163 TYR A N 1
ATOM 1191 C CA . TYR A 1 163 ? 0.504 -5.069 -7.078 1.00 88.69 163 TYR A CA 1
ATOM 1192 C C . TYR A 1 163 ? 0.868 -6.133 -8.125 1.00 88.69 163 TYR A C 1
ATOM 1194 O O . TYR A 1 163 ? -0.017 -6.668 -8.789 1.00 88.69 163 TYR A O 1
ATOM 1202 N N . TYR A 1 164 ? 2.153 -6.449 -8.293 1.00 87.38 164 TYR A N 1
ATOM 1203 C CA . TYR A 1 164 ? 2.595 -7.333 -9.375 1.00 87.38 164 TYR A CA 1
ATOM 1204 C C . TYR A 1 164 ? 2.463 -8.816 -9.059 1.00 87.38 164 TYR A C 1
ATOM 1206 O O . TYR A 1 164 ? 2.133 -9.595 -9.949 1.00 87.38 164 TYR A O 1
ATOM 1214 N N . ASN A 1 165 ? 2.748 -9.214 -7.822 1.00 88.12 165 ASN A N 1
ATOM 1215 C CA . ASN A 1 165 ? 2.832 -10.620 -7.443 1.00 88.12 165 ASN A CA 1
ATOM 1216 C C . ASN A 1 165 ? 1.505 -11.120 -6.882 1.00 88.12 165 ASN A C 1
ATOM 1218 O O . ASN A 1 165 ? 1.046 -12.184 -7.284 1.00 88.12 165 ASN A O 1
ATOM 1222 N N . ASN A 1 166 ? 0.852 -10.342 -6.016 1.00 87.38 166 ASN A N 1
ATOM 1223 C CA . ASN A 1 166 ? -0.370 -10.819 -5.368 1.00 87.38 166 ASN A CA 1
ATOM 1224 C C . ASN A 1 166 ? -1.608 -10.560 -6.217 1.00 87.38 166 ASN A C 1
ATOM 1226 O O . ASN A 1 166 ? -2.515 -11.388 -6.268 1.00 87.38 166 ASN A O 1
ATOM 1230 N N . PHE A 1 167 ? -1.656 -9.408 -6.886 1.00 86.00 167 PHE A N 1
ATOM 1231 C CA . PHE A 1 167 ? -2.762 -9.092 -7.780 1.00 86.00 167 PHE A CA 1
ATOM 1232 C C . PHE A 1 167 ? -2.522 -9.484 -9.228 1.00 86.00 167 PHE A C 1
ATOM 1234 O O . PHE A 1 167 ? -3.431 -9.300 -10.031 1.00 86.00 167 PHE A O 1
ATOM 1241 N N . GLU A 1 168 ? -1.329 -9.974 -9.580 1.00 85.12 168 GLU A N 1
ATOM 1242 C CA . GLU A 1 168 ? -0.953 -10.261 -10.972 1.00 85.12 168 GLU A CA 1
ATOM 1243 C C . GLU A 1 168 ? -1.253 -9.070 -11.907 1.00 85.12 168 GLU A C 1
ATOM 1245 O O . GLU A 1 168 ? -1.645 -9.227 -13.070 1.00 85.12 168 GLU A O 1
ATOM 1250 N N . ALA A 1 169 ? -1.145 -7.848 -11.375 1.00 84.44 169 ALA A N 1
ATOM 1251 C CA . ALA A 1 169 ? -1.542 -6.655 -12.092 1.00 84.44 169 ALA A CA 1
ATOM 1252 C C . ALA A 1 169 ? -0.499 -6.290 -13.149 1.00 84.44 169 ALA A C 1
ATOM 1254 O O . ALA A 1 169 ? 0.702 -6.516 -13.008 1.00 84.44 169 ALA A O 1
ATOM 1255 N N . ILE A 1 170 ? -0.975 -5.696 -14.237 1.00 82.31 170 ILE A N 1
ATOM 1256 C CA . ILE A 1 170 ? -0.155 -5.439 -15.420 1.00 82.31 170 ILE A CA 1
ATOM 1257 C C . ILE A 1 170 ? 0.280 -3.970 -15.403 1.00 82.31 170 ILE A C 1
ATOM 1259 O O . ILE A 1 170 ? -0.566 -3.084 -15.256 1.00 82.31 170 ILE A O 1
ATOM 1263 N N . ALA A 1 171 ? 1.578 -3.683 -15.539 1.00 78.81 171 ALA A N 1
ATOM 1264 C CA . ALA A 1 171 ? 2.067 -2.308 -15.683 1.00 78.81 171 ALA A CA 1
ATOM 1265 C C . ALA A 1 171 ? 1.714 -1.714 -17.049 1.00 78.81 171 ALA A C 1
ATOM 1267 O O . ALA A 1 171 ? 1.626 -2.424 -18.054 1.00 78.81 171 ALA A O 1
ATOM 1268 N N . GLU A 1 172 ? 1.616 -0.386 -17.118 1.00 73.81 172 GLU A N 1
ATOM 1269 C CA . GLU A 1 172 ? 1.735 0.290 -18.407 1.00 73.81 172 GLU A CA 1
ATOM 1270 C C . GLU A 1 172 ? 3.200 0.250 -18.861 1.00 73.81 172 GLU A C 1
ATOM 1272 O O . GLU A 1 172 ? 4.087 0.701 -18.143 1.00 73.81 172 GLU A O 1
ATOM 1277 N N . CYS A 1 173 ? 3.468 -0.246 -20.071 1.00 67.12 173 CYS A N 1
ATOM 1278 C CA . CYS A 1 173 ? 4.788 -0.109 -20.680 1.00 67.12 173 CYS A CA 1
ATOM 1279 C C . CYS A 1 173 ? 4.746 0.957 -21.782 1.00 67.12 173 CYS A C 1
ATOM 1281 O O . CYS A 1 173 ? 4.295 0.697 -22.900 1.00 67.12 173 CYS A O 1
ATOM 1283 N N . SER A 1 174 ? 5.211 2.171 -21.476 1.00 55.62 174 SER A N 1
ATOM 1284 C CA . SER A 1 174 ? 5.240 3.305 -22.410 1.00 55.62 174 SER A CA 1
ATOM 1285 C C . SER A 1 174 ? 6.663 3.647 -22.882 1.00 55.62 174 SER A C 1
ATOM 1287 O O . SER A 1 174 ? 7.139 4.759 -22.687 1.00 55.62 174 SER A O 1
ATOM 1289 N N . GLY A 1 175 ? 7.371 2.714 -23.527 1.00 52.34 175 GLY A N 1
ATOM 1290 C CA . GLY A 1 175 ? 8.719 2.941 -24.079 1.00 52.34 175 GLY A CA 1
ATOM 1291 C C . GLY A 1 175 ? 8.792 2.962 -25.613 1.00 52.34 175 GLY A C 1
ATOM 1292 O O . GLY A 1 175 ? 8.032 2.287 -26.305 1.00 52.34 175 GLY A O 1
ATOM 1293 N N . THR A 1 176 ? 9.739 3.728 -26.166 1.00 48.62 176 THR A N 1
ATOM 1294 C CA . THR A 1 176 ? 10.062 3.830 -27.608 1.00 48.62 176 THR A CA 1
ATOM 1295 C C . THR A 1 176 ? 11.061 2.768 -28.110 1.00 48.62 176 THR A C 1
ATOM 1297 O O . THR A 1 176 ? 11.520 2.865 -29.247 1.00 48.62 176 THR A O 1
ATOM 1300 N N . GLY A 1 177 ? 11.375 1.747 -27.303 1.00 49.38 177 GLY A N 1
ATOM 1301 C CA . GLY A 1 177 ? 12.205 0.585 -27.665 1.00 49.38 177 GLY A CA 1
ATOM 1302 C C . GLY A 1 177 ? 11.382 -0.665 -28.013 1.00 49.38 177 GLY A C 1
ATOM 1303 O O . GLY A 1 177 ? 10.212 -0.758 -27.654 1.00 49.38 177 GLY A O 1
ATOM 1304 N N . THR A 1 178 ? 11.987 -1.612 -28.736 1.00 46.56 178 THR A N 1
ATOM 1305 C CA . THR A 1 178 ? 11.335 -2.779 -29.371 1.00 46.56 178 THR A CA 1
ATOM 1306 C C . THR A 1 178 ? 10.876 -3.894 -28.428 1.00 46.56 178 THR A C 1
ATOM 1308 O O . THR A 1 178 ? 10.166 -4.786 -28.886 1.00 46.56 178 THR A O 1
ATOM 1311 N N . ASP A 1 179 ? 11.233 -3.848 -27.144 1.00 52.66 179 ASP A N 1
ATOM 1312 C CA . ASP A 1 179 ? 11.199 -5.048 -26.289 1.00 52.66 179 ASP A CA 1
ATOM 1313 C C . ASP A 1 179 ? 10.048 -5.074 -25.272 1.00 52.66 179 ASP A C 1
ATOM 1315 O O . ASP A 1 179 ? 9.871 -6.050 -24.552 1.00 52.66 179 ASP A O 1
ATOM 1319 N N . CYS A 1 180 ? 9.191 -4.053 -25.276 1.00 56.34 180 CYS A N 1
ATOM 1320 C CA . CYS A 1 180 ? 7.916 -4.073 -24.567 1.00 56.34 180 CYS A CA 1
ATOM 1321 C C . CYS A 1 180 ? 6.787 -4.007 -25.596 1.00 56.34 180 CYS A C 1
ATOM 1323 O O . CYS A 1 180 ? 6.690 -3.044 -26.363 1.00 56.34 180 CYS A O 1
ATOM 1325 N N . VAL A 1 181 ? 5.922 -5.023 -25.638 1.00 52.03 181 VAL A N 1
ATOM 1326 C CA . VAL A 1 181 ? 4.748 -5.013 -26.518 1.00 52.03 181 VAL A CA 1
ATOM 1327 C C . VAL A 1 181 ? 3.876 -3.824 -26.115 1.00 52.03 181 VAL A C 1
ATOM 1329 O O . VAL A 1 181 ? 3.291 -3.815 -25.035 1.00 52.03 181 VAL A O 1
ATOM 1332 N N . LYS A 1 182 ? 3.811 -2.800 -26.976 1.00 49.53 182 LYS A N 1
ATOM 1333 C CA . LYS A 1 182 ? 2.912 -1.651 -26.819 1.00 49.53 182 LYS A CA 1
ATOM 1334 C C . LYS A 1 182 ? 1.482 -2.161 -26.725 1.00 49.53 182 LYS A C 1
ATOM 1336 O O . LYS A 1 182 ? 0.866 -2.457 -27.750 1.00 49.53 182 LYS A O 1
ATOM 1341 N N . TYR A 1 183 ? 0.942 -2.253 -25.521 1.00 54.72 183 TYR A N 1
ATOM 1342 C CA . TYR A 1 183 ? -0.477 -2.506 -25.372 1.00 54.72 183 TYR A CA 1
ATOM 1343 C C . TYR A 1 183 ? -1.258 -1.201 -25.440 1.00 54.72 183 TYR A C 1
ATOM 1345 O O . TYR A 1 183 ? -0.801 -0.128 -25.050 1.00 54.72 183 TYR A O 1
ATOM 1353 N N . ASN A 1 184 ? -2.461 -1.326 -25.993 1.00 55.66 184 ASN A N 1
ATOM 1354 C CA . ASN A 1 184 ? -3.525 -0.346 -25.886 1.00 55.66 184 ASN A CA 1
ATOM 1355 C C . ASN A 1 184 ? -3.599 0.129 -24.425 1.00 55.66 184 ASN A C 1
ATOM 1357 O O . ASN A 1 184 ? -3.702 -0.715 -23.536 1.00 55.66 184 ASN A O 1
ATOM 1361 N N . LEU A 1 185 ? -3.584 1.445 -24.184 1.00 56.62 185 LEU A N 1
ATOM 1362 C CA . LEU A 1 185 ? -3.677 2.076 -22.853 1.00 56.62 185 LEU A CA 1
ATOM 1363 C C . LEU A 1 185 ? -4.862 1.566 -22.002 1.00 56.62 185 LEU A C 1
ATOM 1365 O O . LEU A 1 185 ? -4.959 1.864 -20.826 1.00 56.62 185 LEU A O 1
ATOM 1369 N N . ASN A 1 186 ? -5.768 0.786 -22.589 1.00 62.06 186 ASN A N 1
ATOM 1370 C CA . ASN A 1 186 ? -6.910 0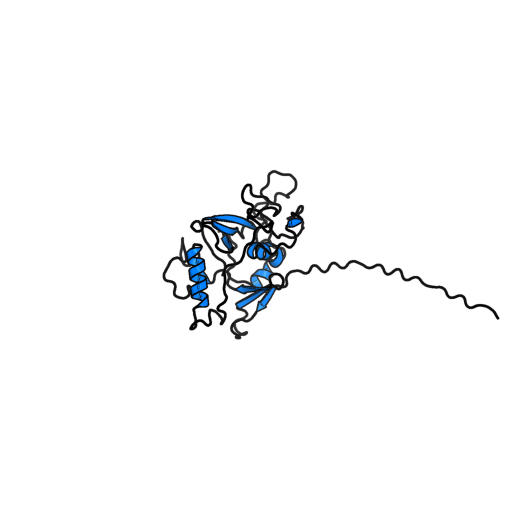.161 -21.934 1.00 62.06 186 ASN A CA 1
ATOM 1371 C C . ASN A 1 186 ? -6.642 -1.241 -21.327 1.00 62.06 186 ASN A C 1
ATOM 1373 O O . ASN A 1 186 ? -7.597 -1.870 -20.861 1.00 62.06 186 ASN A O 1
ATOM 1377 N N . ALA A 1 187 ? -5.410 -1.767 -21.385 1.00 68.69 187 ALA A N 1
ATOM 1378 C CA . ALA A 1 187 ? -5.076 -3.160 -21.039 1.00 68.69 187 ALA A CA 1
ATOM 1379 C C . ALA A 1 187 ? -4.160 -3.346 -19.805 1.00 68.69 187 ALA A C 1
ATOM 1381 O O . ALA A 1 187 ? -3.725 -4.465 -19.553 1.00 68.69 187 ALA A O 1
ATOM 1382 N N . HIS A 1 188 ? -3.875 -2.288 -19.043 1.00 76.75 188 HIS A N 1
ATOM 1383 C CA . HIS A 1 188 ? -3.061 -2.341 -17.820 1.00 76.75 188 HIS A CA 1
ATOM 1384 C C . HIS A 1 188 ? -3.912 -2.126 -16.557 1.00 76.75 188 HIS A C 1
ATOM 1386 O O . HIS A 1 188 ? -5.102 -1.818 -16.645 1.00 76.75 188 HIS A O 1
ATOM 1392 N N . GLY A 1 189 ? -3.299 -2.251 -15.381 1.00 79.56 189 GLY A N 1
ATOM 1393 C CA . GLY A 1 189 ? -3.961 -2.052 -14.097 1.00 79.56 189 GLY A CA 1
ATOM 1394 C C . GLY A 1 189 ? -4.480 -3.348 -13.479 1.00 79.56 189 GLY A C 1
ATOM 1395 O O . GLY A 1 189 ? -4.642 -4.375 -14.138 1.00 79.56 189 GLY A O 1
ATOM 1396 N N . ILE A 1 190 ? -4.821 -3.274 -12.196 1.00 79.25 190 ILE A N 1
ATOM 1397 C CA . ILE A 1 190 ? -5.352 -4.406 -11.423 1.00 79.25 190 ILE A CA 1
ATOM 1398 C C . ILE A 1 190 ? -6.672 -4.968 -11.987 1.00 79.25 190 ILE A C 1
ATOM 1400 O O . ILE A 1 190 ? -6.904 -6.167 -11.969 1.00 79.25 190 ILE A O 1
ATOM 1404 N N . HIS A 1 191 ? -7.515 -4.131 -12.600 1.00 76.06 191 HIS A N 1
ATOM 1405 C CA . HIS A 1 191 ? -8.776 -4.559 -13.223 1.00 76.06 191 HIS A CA 1
ATOM 1406 C C . HIS A 1 191 ? -8.583 -5.411 -14.491 1.00 76.06 191 HIS A C 1
ATOM 1408 O O . HIS A 1 191 ? -9.554 -5.946 -15.032 1.00 76.06 191 HIS A O 1
ATOM 1414 N N . ARG A 1 192 ? -7.345 -5.498 -14.990 1.00 75.81 192 ARG A N 1
ATOM 1415 C CA . ARG A 1 192 ? -6.934 -6.333 -16.123 1.00 75.81 192 ARG A CA 1
ATOM 1416 C C . ARG A 1 192 ? -6.034 -7.492 -15.703 1.00 75.81 192 ARG A C 1
ATOM 1418 O O . ARG A 1 192 ? -5.519 -8.173 -16.586 1.00 75.81 192 ARG A O 1
ATOM 1425 N N . ALA A 1 193 ? -5.865 -7.720 -14.401 1.00 76.88 193 ALA A N 1
ATOM 1426 C CA . ALA A 1 193 ? -5.225 -8.925 -13.898 1.00 76.88 193 ALA A CA 1
ATOM 1427 C C . ALA A 1 193 ? -5.929 -10.187 -14.442 1.00 76.88 193 ALA A C 1
ATOM 1429 O O . ALA A 1 193 ? -7.140 -10.136 -14.689 1.00 76.88 193 ALA A O 1
ATOM 1430 N N . PRO A 1 194 ? -5.211 -11.310 -14.630 1.00 76.25 194 PRO A N 1
ATOM 1431 C CA . PRO A 1 194 ? -5.786 -12.572 -15.098 1.00 76.25 194 PRO A CA 1
ATOM 1432 C C . PRO A 1 194 ? -6.980 -13.063 -14.268 1.00 76.25 194 PRO A C 1
ATOM 1434 O O . PRO A 1 194 ? -7.938 -13.587 -14.841 1.00 76.25 194 PRO A O 1
ATOM 1437 N N . ASP A 1 195 ? -6.958 -12.842 -12.950 1.00 75.31 195 ASP A N 1
ATOM 1438 C CA . ASP A 1 195 ? -8.084 -13.109 -12.052 1.00 75.31 195 ASP A CA 1
ATOM 1439 C C . ASP A 1 195 ? -8.490 -11.854 -11.262 1.00 75.31 195 ASP A C 1
ATOM 1441 O O . ASP A 1 195 ? -8.086 -11.653 -10.111 1.00 75.31 195 ASP A O 1
ATOM 1445 N N . PRO A 1 196 ? -9.334 -10.988 -11.848 1.00 65.38 196 PRO A N 1
ATOM 1446 C CA . PRO A 1 196 ? -9.729 -9.758 -11.190 1.00 65.38 196 PRO A CA 1
ATOM 1447 C C . PRO A 1 196 ? -10.776 -9.968 -10.087 1.00 65.38 196 PRO A C 1
ATOM 1449 O O . PRO A 1 196 ? -11.142 -9.022 -9.387 1.00 65.38 196 PRO A O 1
ATOM 1452 N N . ASN A 1 197 ? -11.301 -11.186 -9.941 1.00 73.62 197 ASN A N 1
ATOM 1453 C CA . ASN A 1 197 ? -12.268 -11.505 -8.898 1.00 73.62 197 ASN A CA 1
ATOM 1454 C C . ASN A 1 197 ? -11.569 -11.918 -7.602 1.00 73.62 197 ASN A C 1
ATOM 1456 O O . ASN A 1 197 ? -12.128 -11.685 -6.532 1.00 73.62 197 ASN A O 1
ATOM 1460 N N . ASN A 1 198 ? -10.352 -12.463 -7.685 1.00 73.75 198 ASN A N 1
ATOM 1461 C CA . ASN A 1 198 ? -9.586 -12.886 -6.516 1.00 73.75 198 ASN A CA 1
ATOM 1462 C C . ASN A 1 198 ? -9.306 -11.714 -5.559 1.00 73.75 198 ASN A C 1
ATOM 1464 O O . ASN A 1 198 ? -9.658 -11.765 -4.382 1.00 73.75 198 ASN A O 1
ATOM 1468 N N . TYR A 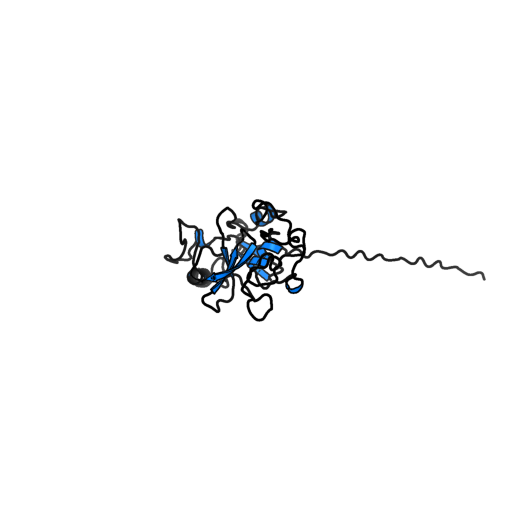1 199 ? -8.796 -10.590 -6.072 1.00 77.00 199 TYR A N 1
ATOM 1469 C CA . TYR A 1 199 ? -8.530 -9.427 -5.218 1.00 77.00 199 TYR A CA 1
ATOM 1470 C C . TYR A 1 199 ? -9.816 -8.760 -4.703 1.00 77.00 199 TYR A C 1
ATOM 1472 O O . TYR A 1 199 ? -9.834 -8.271 -3.580 1.00 77.00 199 TYR A O 1
ATOM 1480 N N . ARG A 1 200 ? -10.911 -8.768 -5.481 1.00 81.06 200 ARG A N 1
ATOM 1481 C CA . ARG A 1 200 ? -12.215 -8.212 -5.058 1.00 81.06 200 ARG A CA 1
ATOM 1482 C C . ARG A 1 200 ? -12.901 -9.043 -3.977 1.00 81.06 200 ARG A C 1
ATOM 1484 O O . ARG A 1 200 ? -13.791 -8.534 -3.309 1.00 81.06 200 ARG A O 1
ATOM 1491 N N . ALA A 1 201 ? -12.533 -10.315 -3.840 1.00 84.06 201 ALA A N 1
ATOM 1492 C CA . ALA A 1 201 ? -13.005 -11.158 -2.749 1.00 84.06 201 ALA A CA 1
ATOM 1493 C C . ALA A 1 201 ? -12.250 -10.881 -1.439 1.00 84.06 201 ALA A C 1
ATOM 1495 O O . ALA A 1 201 ? -12.801 -11.098 -0.362 1.00 84.06 201 ALA A O 1
ATOM 1496 N N . LEU A 1 202 ? -11.000 -10.417 -1.532 1.00 90.19 202 LEU A N 1
ATOM 1497 C CA . LEU A 1 202 ? -10.114 -10.224 -0.386 1.00 90.19 202 LEU A CA 1
ATOM 1498 C C . LEU A 1 202 ? -10.074 -8.782 0.115 1.00 90.19 202 LEU A C 1
ATOM 1500 O O . LEU A 1 202 ? -9.961 -8.585 1.320 1.00 90.19 202 LEU A O 1
ATOM 1504 N N . PHE A 1 203 ? -10.192 -7.800 -0.777 1.00 90.19 203 PHE A N 1
ATOM 1505 C CA . PHE A 1 203 ? -10.037 -6.385 -0.462 1.00 90.19 203 PHE A CA 1
ATOM 1506 C C . PHE A 1 203 ? -11.242 -5.559 -0.897 1.00 90.19 203 PHE A C 1
ATOM 1508 O O . PHE A 1 203 ? -11.770 -5.718 -2.001 1.00 90.19 203 PHE A O 1
ATOM 1515 N N . ASP A 1 204 ? -11.591 -4.593 -0.054 1.00 87.81 204 ASP A N 1
ATOM 1516 C CA . ASP A 1 204 ? -12.576 -3.559 -0.338 1.00 87.81 204 ASP A CA 1
ATOM 1517 C C . ASP A 1 204 ? -11.878 -2.249 -0.711 1.00 87.81 204 ASP A C 1
ATOM 1519 O O . ASP A 1 204 ? -10.737 -1.997 -0.333 1.00 87.81 204 ASP A O 1
ATOM 1523 N N . ASN A 1 205 ? -12.571 -1.396 -1.469 1.00 81.38 205 ASN A N 1
ATOM 1524 C CA . ASN A 1 205 ? -12.165 -0.015 -1.762 1.00 81.38 205 ASN A CA 1
ATOM 1525 C C . ASN A 1 205 ? -10.777 0.191 -2.395 1.00 81.38 205 ASN A C 1
ATOM 1527 O O . ASN A 1 205 ? -10.279 1.323 -2.389 1.00 81.38 205 ASN A O 1
ATOM 1531 N N . ILE A 1 206 ? -10.167 -0.834 -3.008 1.00 79.50 206 ILE A N 1
ATOM 1532 C CA . ILE A 1 206 ? -8.989 -0.619 -3.858 1.00 79.50 206 ILE A CA 1
ATOM 1533 C C . ILE A 1 206 ? -9.409 0.353 -4.968 1.00 79.50 206 ILE A C 1
ATOM 1535 O O . ILE A 1 206 ? -10.295 0.066 -5.777 1.00 79.50 206 ILE A O 1
ATOM 1539 N N . GLN A 1 207 ? -8.808 1.543 -4.982 1.00 69.81 207 GLN A N 1
ATOM 1540 C CA . GLN A 1 207 ? -9.172 2.614 -5.907 1.00 69.81 207 GLN A CA 1
ATOM 1541 C C . GLN A 1 207 ? -8.526 2.330 -7.267 1.00 69.81 207 GLN A C 1
ATOM 1543 O O . GLN A 1 207 ? -7.311 2.466 -7.420 1.00 69.81 207 GLN A O 1
ATOM 1548 N N . THR A 1 208 ? -9.326 1.928 -8.258 1.00 61.66 208 THR A N 1
ATOM 1549 C CA . THR A 1 208 ? -8.821 1.387 -9.539 1.00 61.66 208 THR A CA 1
ATOM 1550 C C . THR A 1 208 ? -9.307 2.120 -10.786 1.00 61.66 208 THR A C 1
ATOM 1552 O O . THR A 1 208 ? -8.826 1.836 -11.882 1.00 61.66 208 THR A O 1
ATOM 1555 N N . GLU A 1 209 ? -10.234 3.070 -10.649 1.00 52.19 209 GLU A N 1
ATOM 1556 C CA . GLU A 1 209 ? -10.954 3.645 -11.787 1.00 52.19 209 GLU A CA 1
ATOM 1557 C C . GLU A 1 209 ? -10.579 5.106 -12.036 1.00 52.19 209 GLU A C 1
ATOM 1559 O O . GLU A 1 209 ? -10.928 5.959 -11.229 1.00 52.19 209 GLU A O 1
ATOM 1564 N N . ASN A 1 210 ? -9.926 5.399 -13.173 1.00 52.53 210 ASN A N 1
ATOM 1565 C CA . ASN A 1 210 ? -9.737 6.727 -13.805 1.00 52.53 210 ASN A CA 1
ATOM 1566 C C . ASN A 1 210 ? -9.222 7.892 -12.936 1.00 52.53 210 ASN A C 1
ATOM 1568 O O . ASN A 1 210 ? -9.059 9.011 -13.426 1.00 52.53 210 ASN A O 1
ATOM 1572 N N . VAL A 1 211 ? -8.931 7.652 -11.667 1.00 55.41 211 VAL A N 1
ATOM 1573 C CA . VAL A 1 211 ? -8.216 8.550 -10.782 1.00 55.41 211 VAL A CA 1
ATOM 1574 C C . VAL A 1 211 ? -6.778 8.071 -10.720 1.00 55.41 211 VAL A C 1
ATOM 1576 O O . VAL A 1 211 ? -6.501 6.874 -10.709 1.00 55.41 211 VAL A O 1
ATOM 1579 N N . SER A 1 212 ? -5.836 9.009 -10.713 1.00 58.09 212 SER A N 1
ATOM 1580 C CA . SER A 1 212 ? -4.415 8.726 -10.517 1.00 58.09 212 SER A CA 1
ATOM 1581 C C . SER A 1 212 ? -4.156 8.308 -9.064 1.00 58.09 212 SER A C 1
ATOM 1583 O O . SER A 1 212 ? -3.435 8.999 -8.341 1.00 58.09 212 SER A O 1
ATOM 1585 N N . SER A 1 213 ? -4.781 7.207 -8.632 1.00 66.88 213 SER A N 1
ATOM 1586 C CA . SER A 1 213 ? -4.622 6.608 -7.314 1.00 66.88 213 SER A CA 1
ATOM 1587 C C . SER A 1 213 ? -3.156 6.349 -7.090 1.00 66.88 213 SER A C 1
ATOM 1589 O O . SER A 1 213 ? -2.461 5.736 -7.905 1.00 66.88 213 SER A O 1
ATOM 1591 N N . SER A 1 214 ? -2.683 6.932 -6.012 1.00 73.94 214 SER A N 1
ATOM 1592 C CA . SER A 1 214 ? -1.299 6.898 -5.619 1.00 73.94 214 SER A CA 1
ATOM 1593 C C . SER A 1 214 ? -1.277 6.542 -4.166 1.00 73.94 214 SER A C 1
ATOM 1595 O O . SER A 1 214 ? -2.173 6.941 -3.435 1.00 73.94 214 SER A O 1
ATOM 1597 N N . TYR A 1 215 ? -0.295 5.752 -3.796 1.00 77.94 215 TYR A N 1
ATOM 1598 C CA . TYR A 1 215 ? -0.126 5.234 -2.461 1.00 77.94 215 TYR A CA 1
ATOM 1599 C C . TYR A 1 215 ? 1.305 5.486 -2.048 1.00 77.94 215 TYR A C 1
ATOM 1601 O O . TYR A 1 215 ? 2.193 5.537 -2.901 1.00 77.94 215 TYR A O 1
ATOM 1609 N N . TRP A 1 216 ? 1.523 5.670 -0.758 1.00 77.19 216 TRP A N 1
ATOM 1610 C CA . TRP A 1 216 ? 2.839 5.993 -0.250 1.00 77.19 216 TRP A CA 1
ATOM 1611 C C . TRP A 1 216 ? 3.481 4.776 0.398 1.00 77.19 216 TRP A C 1
ATOM 1613 O O . TRP A 1 216 ? 2.805 3.965 1.021 1.00 77.19 216 TRP A O 1
ATOM 1623 N N . ALA A 1 217 ? 4.792 4.673 0.240 1.00 80.19 217 ALA A N 1
ATOM 1624 C CA . ALA A 1 217 ? 5.631 3.732 0.951 1.00 80.19 217 ALA A CA 1
ATOM 1625 C C . ALA A 1 217 ? 6.934 4.412 1.391 1.00 80.19 217 ALA A C 1
ATOM 1627 O O . ALA A 1 217 ? 7.358 5.425 0.822 1.00 80.19 217 ALA A O 1
ATOM 1628 N N . GLY A 1 218 ? 7.599 3.831 2.387 1.00 74.44 218 GLY A N 1
ATOM 1629 C CA . GLY A 1 218 ? 8.967 4.192 2.759 1.00 74.44 218 GLY A CA 1
ATOM 1630 C C . GLY A 1 218 ? 9.178 4.460 4.245 1.00 74.44 218 GLY A C 1
ATOM 1631 O O . GLY A 1 218 ? 8.252 4.498 5.043 1.00 74.44 218 GLY A O 1
ATOM 1632 N N . ILE A 1 219 ? 10.450 4.650 4.604 1.00 65.44 219 ILE A N 1
ATOM 1633 C CA . ILE A 1 219 ? 10.930 4.752 5.994 1.00 65.44 219 ILE A CA 1
ATOM 1634 C C . ILE A 1 219 ? 11.199 6.199 6.461 1.00 65.44 219 ILE A C 1
ATOM 1636 O O . ILE A 1 219 ? 11.917 6.427 7.429 1.00 65.44 219 ILE A O 1
ATOM 1640 N N . GLY A 1 220 ? 10.617 7.192 5.780 1.00 61.03 220 GLY A N 1
ATOM 1641 C CA . GLY A 1 220 ? 10.463 8.558 6.301 1.00 61.03 220 GLY A CA 1
ATOM 1642 C C . GLY A 1 220 ? 11.675 9.501 6.270 1.00 61.03 220 GLY A C 1
ATOM 1643 O O . GLY A 1 220 ? 11.572 10.588 6.835 1.00 61.03 220 GLY A O 1
ATOM 1644 N N . VAL A 1 221 ? 12.788 9.168 5.612 1.00 49.72 221 VAL A N 1
ATOM 1645 C CA . VAL A 1 221 ? 14.073 9.858 5.866 1.00 49.72 221 VAL A CA 1
ATOM 1646 C C . VAL A 1 221 ? 14.343 11.208 5.163 1.00 49.72 221 VAL A C 1
ATOM 1648 O O . VAL A 1 221 ? 15.318 11.838 5.544 1.00 49.72 221 VAL A O 1
ATOM 1651 N N . ASP A 1 222 ? 13.494 11.734 4.263 1.00 61.81 222 ASP A N 1
ATOM 1652 C CA . ASP A 1 222 ? 13.710 13.042 3.581 1.00 61.81 222 ASP A CA 1
ATOM 1653 C C . ASP A 1 222 ? 12.387 13.799 3.280 1.00 61.81 222 ASP A C 1
ATOM 1655 O O . ASP A 1 222 ? 11.317 13.253 3.519 1.00 61.81 222 ASP A O 1
ATOM 1659 N N . ASP A 1 223 ? 12.396 15.018 2.703 1.00 62.78 223 ASP A N 1
ATOM 1660 C CA . ASP A 1 223 ? 11.190 15.770 2.226 1.00 62.78 223 ASP A CA 1
ATOM 1661 C C . ASP A 1 223 ? 10.421 15.075 1.071 1.00 62.78 223 ASP A C 1
ATOM 1663 O O . ASP A 1 223 ? 9.485 15.610 0.466 1.00 62.78 223 ASP A O 1
ATOM 1667 N N . LYS A 1 224 ? 10.837 13.856 0.736 1.00 71.56 224 LYS A N 1
ATOM 1668 C CA . LYS A 1 224 ? 10.364 13.047 -0.379 1.00 71.56 224 LYS A CA 1
ATOM 1669 C C . LYS A 1 224 ? 9.917 11.683 0.142 1.00 71.56 224 LYS A C 1
ATOM 1671 O O . LYS A 1 224 ? 10.461 11.184 1.127 1.00 71.56 224 LYS A O 1
ATOM 1676 N N . ALA A 1 225 ? 8.940 11.077 -0.519 1.00 77.69 225 ALA A N 1
ATOM 1677 C CA . ALA A 1 225 ? 8.460 9.732 -0.212 1.00 77.69 225 ALA A CA 1
ATOM 1678 C C . ALA A 1 225 ? 8.333 8.890 -1.491 1.00 77.69 225 ALA A C 1
ATOM 1680 O O . ALA A 1 225 ? 8.302 9.430 -2.604 1.00 77.69 225 ALA A O 1
ATOM 1681 N N . MET A 1 226 ? 8.303 7.561 -1.335 1.00 82.12 226 MET A N 1
ATOM 1682 C CA . MET A 1 226 ? 8.021 6.656 -2.447 1.00 82.12 226 MET A CA 1
ATOM 1683 C C . MET A 1 226 ? 6.531 6.634 -2.698 1.00 82.12 226 MET A C 1
ATOM 1685 O O . MET A 1 226 ? 5.735 6.342 -1.813 1.00 82.12 226 MET A O 1
ATOM 1689 N N . ARG A 1 227 ? 6.168 6.966 -3.928 1.00 84.62 227 ARG A N 1
ATOM 1690 C CA . ARG A 1 227 ? 4.813 6.900 -4.432 1.00 84.62 227 ARG A CA 1
ATOM 1691 C C . ARG A 1 227 ? 4.697 5.697 -5.349 1.00 84.62 227 ARG A C 1
ATOM 1693 O O . ARG A 1 227 ? 5.486 5.540 -6.277 1.00 84.62 227 ARG A O 1
ATOM 1700 N N . PHE A 1 228 ? 3.658 4.909 -5.145 1.00 85.00 228 PHE A N 1
ATOM 1701 C CA . PHE A 1 228 ? 3.251 3.826 -6.019 1.00 85.00 228 PHE A CA 1
ATOM 1702 C C . PHE A 1 228 ? 1.918 4.171 -6.681 1.00 85.00 228 PHE A C 1
ATOM 1704 O O . PHE A 1 228 ? 0.949 4.502 -6.000 1.00 85.00 228 PHE A O 1
ATOM 1711 N N . ARG A 1 229 ? 1.845 4.120 -8.014 1.00 83.06 229 ARG A N 1
ATOM 1712 C CA . ARG A 1 229 ? 0.601 4.361 -8.762 1.00 83.06 229 ARG A CA 1
ATOM 1713 C C . ARG A 1 229 ? 0.019 3.038 -9.225 1.00 83.06 229 ARG A C 1
ATOM 1715 O O . ARG A 1 229 ? 0.522 2.464 -10.184 1.00 83.06 229 ARG A O 1
ATOM 1722 N N . THR A 1 230 ? -1.084 2.593 -8.631 1.00 77.81 230 THR A N 1
ATOM 1723 C CA . THR A 1 230 ? -1.736 1.327 -9.023 1.00 77.81 230 THR A CA 1
ATOM 1724 C C . THR A 1 230 ? -2.337 1.360 -10.420 1.00 77.81 230 THR A C 1
ATOM 1726 O O . THR A 1 230 ? -2.505 0.315 -11.030 1.00 77.81 230 THR A O 1
ATOM 1729 N N . PHE A 1 231 ? -2.664 2.534 -10.966 1.00 74.44 231 PHE A N 1
ATOM 1730 C CA . PHE A 1 231 ? -3.175 2.598 -12.336 1.00 74.44 231 PHE A CA 1
ATOM 1731 C C . PHE A 1 231 ? -2.107 2.166 -13.353 1.00 74.44 231 PHE A C 1
ATOM 1733 O O . PHE A 1 231 ? -2.431 1.497 -14.322 1.00 74.44 231 PHE A O 1
ATOM 1740 N N . TRP A 1 232 ? -0.831 2.466 -13.098 1.00 76.50 232 TRP A N 1
ATOM 1741 C CA . TRP A 1 232 ? 0.270 2.182 -14.026 1.00 76.50 232 TRP A CA 1
ATOM 1742 C C . TRP A 1 232 ? 1.271 1.141 -13.529 1.00 76.50 232 TRP A C 1
ATOM 1744 O O . TRP A 1 232 ? 2.131 0.715 -14.294 1.00 76.50 232 TRP A O 1
ATOM 1754 N N . GLY A 1 233 ? 1.198 0.770 -12.252 1.00 80.12 233 GLY A N 1
ATOM 1755 C CA . GLY A 1 233 ? 2.241 0.016 -11.564 1.00 80.12 233 GLY A CA 1
ATOM 1756 C C . GLY A 1 233 ? 3.555 0.795 -11.395 1.00 80.12 233 GLY A C 1
ATOM 1757 O O . GLY A 1 233 ? 4.585 0.207 -11.076 1.00 80.12 233 GLY A O 1
ATOM 1758 N N . SER A 1 234 ? 3.564 2.108 -11.639 1.00 82.44 234 SER A N 1
ATOM 1759 C CA . SER A 1 234 ? 4.794 2.901 -11.583 1.00 82.44 234 SER A CA 1
ATOM 1760 C C . SER A 1 234 ? 5.149 3.254 -10.141 1.00 82.44 234 SER A C 1
ATOM 1762 O O . SER A 1 234 ? 4.317 3.838 -9.434 1.00 82.44 234 SER A O 1
ATOM 1764 N N . GLN A 1 235 ? 6.395 3.010 -9.753 1.00 84.50 235 GLN A N 1
ATOM 1765 C CA . GLN A 1 235 ? 6.997 3.567 -8.550 1.00 84.50 235 GLN A CA 1
ATOM 1766 C C . GLN A 1 235 ? 7.800 4.824 -8.894 1.00 84.50 235 GLN A C 1
ATOM 1768 O O . GLN A 1 235 ? 8.396 4.934 -9.966 1.00 84.50 235 GLN A O 1
ATOM 1773 N N . GLY A 1 236 ? 7.805 5.804 -7.998 1.00 82.56 236 GLY A N 1
ATOM 1774 C CA . GLY A 1 236 ? 8.630 6.988 -8.166 1.00 82.56 236 GLY A CA 1
ATOM 1775 C C . GLY A 1 236 ? 8.750 7.829 -6.913 1.00 82.56 236 GLY A C 1
ATOM 1776 O O . GLY A 1 236 ? 8.080 7.606 -5.908 1.00 82.56 236 GLY A O 1
ATOM 1777 N N . LEU A 1 237 ? 9.624 8.824 -7.003 1.00 79.44 237 LEU A N 1
ATOM 1778 C CA . LEU A 1 237 ? 9.812 9.817 -5.965 1.00 79.44 237 LEU A CA 1
ATOM 1779 C C . LEU A 1 237 ? 8.790 10.938 -6.113 1.00 79.44 237 LEU A C 1
ATOM 1781 O O . LEU A 1 237 ? 8.632 11.497 -7.199 1.00 79.44 237 LEU A O 1
ATOM 1785 N N . ASP A 1 238 ? 8.146 11.291 -5.010 1.00 74.88 238 ASP A N 1
ATOM 1786 C CA . ASP A 1 238 ? 7.233 12.422 -4.962 1.00 74.88 238 ASP A CA 1
ATOM 1787 C C . ASP A 1 238 ? 7.477 13.252 -3.694 1.00 74.88 238 ASP A C 1
ATOM 1789 O O . ASP A 1 238 ? 8.049 12.775 -2.708 1.00 74.88 238 ASP A O 1
ATOM 1793 N N . GLU A 1 239 ? 7.123 14.530 -3.752 1.00 66.50 239 GLU A N 1
ATOM 1794 C CA . GLU A 1 239 ? 7.248 15.428 -2.606 1.00 66.50 239 GLU A CA 1
ATOM 1795 C C . GLU A 1 239 ? 6.173 15.072 -1.583 1.00 66.50 239 GLU A C 1
ATOM 1797 O O . GLU A 1 239 ? 5.015 14.848 -1.945 1.00 66.50 239 GLU A O 1
ATOM 1802 N N . LYS A 1 240 ? 6.509 15.119 -0.287 1.00 68.38 240 LYS A N 1
ATOM 1803 C CA . LYS A 1 240 ? 5.552 14.873 0.812 1.00 68.38 240 LYS A CA 1
ATOM 1804 C C . LYS A 1 240 ? 4.334 15.819 0.809 1.00 68.38 240 LYS A C 1
ATOM 1806 O O . LYS A 1 240 ? 3.411 15.645 1.606 1.00 68.38 240 LYS A O 1
ATOM 1811 N N . HIS A 1 241 ? 4.302 16.796 -0.101 1.00 57.06 241 HIS A N 1
ATOM 1812 C CA . HIS A 1 241 ? 3.274 17.820 -0.250 1.00 57.06 241 HIS A CA 1
ATOM 1813 C C . HIS A 1 241 ? 2.400 17.693 -1.514 1.00 57.06 241 HIS A C 1
ATOM 1815 O O . HIS A 1 241 ? 1.421 18.435 -1.626 1.00 57.06 241 HIS A O 1
ATOM 1821 N N . LEU A 1 242 ? 2.690 16.780 -2.454 1.00 51.56 242 LEU A N 1
ATOM 1822 C CA . LEU A 1 242 ? 2.023 16.752 -3.763 1.00 51.56 242 LEU A CA 1
ATOM 1823 C C . LEU A 1 242 ? 1.251 15.437 -4.025 1.00 51.56 242 LEU A C 1
ATOM 1825 O O . LEU A 1 242 ? 1.807 14.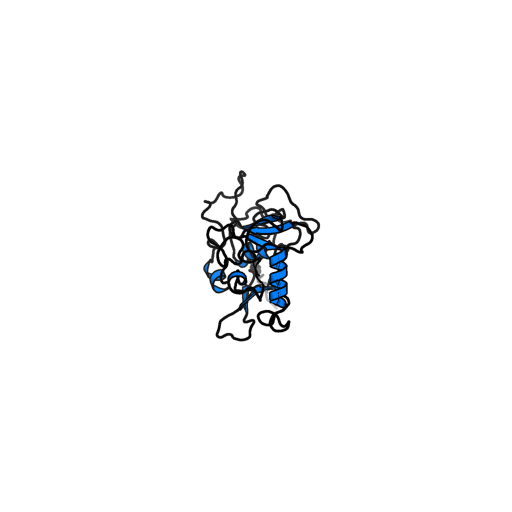387 -4.287 1.00 51.56 242 LEU A O 1
ATOM 1829 N N . PHE A 1 243 ? -0.084 15.559 -4.024 1.00 53.22 243 PHE A N 1
ATOM 1830 C CA . PHE A 1 243 ? -1.107 14.641 -4.569 1.00 53.22 243 PHE A CA 1
ATOM 1831 C C . PHE A 1 243 ? -1.388 13.264 -3.905 1.00 53.22 243 PHE A C 1
ATOM 1833 O O . PHE A 1 243 ? -0.732 12.265 -4.152 1.00 53.22 243 PHE A O 1
ATOM 1840 N N . ARG A 1 244 ? -2.552 13.242 -3.228 1.00 58.84 244 ARG A N 1
ATOM 1841 C CA . ARG A 1 244 ? -3.680 12.277 -3.248 1.00 58.84 244 ARG A CA 1
ATOM 1842 C C . ARG A 1 244 ? -3.427 10.751 -3.112 1.00 58.84 244 ARG A C 1
ATOM 1844 O O . ARG A 1 244 ? -3.224 10.055 -4.103 1.00 58.84 244 ARG A O 1
ATOM 1851 N N . HIS A 1 245 ? -3.782 10.302 -1.900 1.00 54.91 245 HIS A N 1
ATOM 1852 C CA . HIS A 1 245 ? -4.244 8.979 -1.427 1.00 54.91 245 HIS A CA 1
ATOM 1853 C C . HIS A 1 245 ? -3.186 8.083 -0.769 1.00 54.91 245 HIS A C 1
ATOM 1855 O O . HIS A 1 245 ? -2.000 8.167 -1.053 1.00 54.91 245 HIS A O 1
ATOM 1861 N N . VAL A 1 246 ? -3.632 7.331 0.238 1.00 51.19 246 VAL A N 1
ATOM 1862 C CA . VAL A 1 246 ? -2.832 6.495 1.140 1.00 51.19 246 VAL A CA 1
ATOM 1863 C C . VAL A 1 246 ? -3.590 5.183 1.317 1.00 51.19 246 VAL A C 1
ATOM 1865 O O . VAL A 1 246 ? -4.817 5.196 1.394 1.00 51.19 246 VAL A O 1
ATOM 1868 N N . TRP A 1 247 ? -2.847 4.082 1.337 1.00 50.59 247 TRP A N 1
ATOM 1869 C CA . TRP A 1 247 ? -3.302 2.748 1.713 1.00 50.59 247 TRP A CA 1
ATOM 1870 C C . TRP A 1 247 ? -2.958 2.624 3.196 1.00 50.59 247 TRP A C 1
ATOM 1872 O O . TRP A 1 247 ? -1.837 2.980 3.566 1.00 50.59 247 TRP A O 1
ATOM 1882 N N . ALA A 1 248 ? -3.910 2.218 4.030 1.00 42.09 248 ALA A N 1
ATOM 1883 C CA . ALA A 1 248 ? -3.648 1.878 5.428 1.00 42.09 248 ALA A CA 1
ATOM 1884 C C . ALA A 1 248 ? -3.644 0.359 5.579 1.00 42.09 248 ALA A C 1
ATOM 1886 O O . ALA A 1 248 ? -4.416 -0.283 4.834 1.00 42.09 248 ALA A O 1
#